Protein AF-A0A925A798-F1 (afdb_monomer_lite)

Sequence (233 aa):
MQTNFKIFLLHKNFLFWSTVYVLMVTRFSYFGFTYSPVLDDNNLFGIFHLRLPHVWQDIILHYKTYMIRPVVQSLIDPMVIAPLWQNPFLVLCLITGLHLLSCIILQNILRQVHVRFEAFAIVIFALAPFSSEGTYWIAASSRIIIGLFVCVLSVYLLMRAIKHQNNKLLCIAMLCNLVAMGFYEQIICFNAFFTFVILFLNIKDIQKKWIVILPFVNLAIILAYYAYFVIHN

Secondary structure (DSSP, 8-state):
-HHHHHHHHHHHHHHHHHHHHHHHHHHHTTTTT-----HHHIIIIIHHHHTTT-HIIIIIIIS-HHHHS-HHHHHHIIIIIHHHTTSHHHHHHHHHHHHHHHHHHHHHHHHHTT---HHHHHIIIIISTHHHHHHH-HHHHHHHHHHHHHHHHHHHHHHHHHHHT-HHHHHHHHHHHHHHHTS-HHHHHHHHHHHHHHHHHTTTT-S-GGGGGHHHHHHHHHHHHHHHHHH--

Radius of gyration: 19.5 Å; chains: 1; bounding box: 42×46×52 Å

Structure (mmCIF, N/CA/C/O backbone):
data_AF-A0A925A798-F1
#
_entry.id   AF-A0A925A798-F1
#
loop_
_atom_site.group_PDB
_atom_site.id
_atom_site.type_symbol
_atom_site.label_atom_id
_atom_site.label_alt_id
_atom_site.label_comp_id
_atom_site.label_asym_id
_atom_site.label_entity_id
_atom_site.label_seq_id
_atom_site.pdbx_PDB_ins_code
_atom_site.Cartn_x
_atom_site.Cartn_y
_atom_site.Cartn_z
_atom_site.occupancy
_atom_site.B_iso_or_equiv
_atom_site.auth_seq_id
_atom_site.auth_comp_id
_atom_site.auth_asym_id
_atom_site.auth_atom_id
_atom_site.pdbx_PDB_model_num
ATOM 1 N N . MET A 1 1 ? -1.694 -22.858 31.070 1.00 47.19 1 MET A N 1
ATOM 2 C CA . MET A 1 1 ? -2.351 -23.508 29.905 1.00 47.19 1 MET A CA 1
ATOM 3 C C . MET A 1 1 ? -2.725 -22.548 28.766 1.00 47.19 1 MET A C 1
ATOM 5 O O . MET A 1 1 ? -2.572 -22.939 27.618 1.00 47.19 1 MET A O 1
ATOM 9 N N . GLN A 1 2 ? -3.147 -21.299 29.018 1.00 45.62 2 GLN A N 1
ATOM 10 C CA . GLN A 1 2 ? -3.519 -20.348 27.946 1.00 45.62 2 GLN A CA 1
ATOM 11 C C . GLN A 1 2 ? -2.352 -19.881 27.044 1.00 45.62 2 GLN A C 1
ATOM 13 O O . GLN A 1 2 ? -2.569 -19.552 25.879 1.00 45.62 2 GLN A O 1
ATOM 18 N N . THR A 1 3 ? -1.114 -19.872 27.546 1.00 46.31 3 THR A N 1
ATOM 19 C CA . THR A 1 3 ? 0.079 -19.414 26.809 1.00 46.31 3 THR A CA 1
ATOM 20 C C . THR A 1 3 ? 0.489 -20.386 25.698 1.00 46.31 3 THR A C 1
ATOM 22 O O . THR A 1 3 ? 0.709 -19.966 24.566 1.00 46.31 3 THR A O 1
ATOM 25 N N . ASN A 1 4 ? 0.477 -21.694 25.978 1.00 42.62 4 ASN A N 1
ATOM 26 C CA . ASN A 1 4 ? 0.848 -22.729 25.003 1.00 42.62 4 ASN A CA 1
ATOM 27 C C . ASN A 1 4 ? -0.180 -22.859 23.869 1.00 42.62 4 ASN A C 1
ATOM 29 O O . ASN A 1 4 ? 0.191 -23.098 22.724 1.00 42.62 4 ASN A O 1
ATOM 33 N N . PHE A 1 5 ? -1.464 -22.621 24.157 1.00 46.12 5 PHE A N 1
ATOM 34 C CA . PHE A 1 5 ? -2.521 -22.651 23.143 1.00 46.12 5 PHE A CA 1
ATOM 35 C C . PHE A 1 5 ? -2.432 -21.467 22.167 1.00 46.12 5 PHE A C 1
ATOM 37 O O . PHE A 1 5 ? -2.585 -21.649 20.960 1.00 46.12 5 PHE A O 1
ATOM 44 N N . LYS A 1 6 ? -2.108 -20.259 22.660 1.00 48.00 6 LYS A N 1
ATOM 45 C CA . LYS A 1 6 ? -1.856 -19.088 21.800 1.00 48.00 6 LYS A CA 1
ATOM 46 C C . LYS A 1 6 ? -0.636 -19.288 20.901 1.00 48.00 6 LYS A C 1
ATOM 48 O O . LYS A 1 6 ? -0.714 -18.957 19.723 1.00 48.00 6 LYS A O 1
ATOM 53 N N . ILE A 1 7 ? 0.451 -19.856 21.431 1.00 47.78 7 ILE A N 1
ATOM 54 C CA . ILE A 1 7 ? 1.670 -20.164 20.662 1.00 47.78 7 ILE A CA 1
ATOM 55 C C . ILE A 1 7 ? 1.374 -21.199 19.569 1.00 47.78 7 ILE A C 1
ATOM 57 O O . ILE A 1 7 ? 1.785 -21.015 18.427 1.00 47.78 7 ILE A O 1
ATOM 61 N N . PHE A 1 8 ? 0.597 -22.237 19.883 1.00 36.47 8 PHE A N 1
ATOM 62 C CA . PHE A 1 8 ? 0.192 -23.265 18.922 1.00 36.47 8 PHE A CA 1
ATOM 63 C C . PHE A 1 8 ? -0.694 -22.716 17.789 1.00 36.47 8 PHE A C 1
ATOM 65 O O . PHE A 1 8 ? -0.480 -23.037 16.620 1.00 36.47 8 PHE A O 1
ATOM 72 N N . LEU A 1 9 ? -1.652 -21.839 18.107 1.00 52.12 9 LEU A N 1
ATOM 73 C CA . LEU A 1 9 ? -2.478 -21.145 17.108 1.00 52.12 9 LEU A CA 1
ATOM 74 C C . LEU A 1 9 ? -1.659 -20.185 16.236 1.00 52.12 9 LEU A C 1
ATOM 76 O O . LEU A 1 9 ? -1.876 -20.118 15.027 1.00 52.12 9 LEU A O 1
ATOM 80 N N . LEU A 1 10 ? -0.691 -19.481 16.828 1.00 56.03 10 LEU A N 1
ATOM 81 C CA . LEU A 1 10 ? 0.280 -18.659 16.100 1.00 56.03 10 LEU A CA 1
ATOM 82 C C . LEU A 1 10 ? 1.120 -19.503 15.135 1.00 56.03 10 LEU A C 1
ATOM 84 O O . LEU A 1 10 ? 1.270 -19.114 13.980 1.00 56.03 10 LEU A O 1
ATOM 88 N N . HIS A 1 11 ? 1.597 -20.671 15.571 1.00 58.38 11 HIS A N 1
ATOM 89 C CA . HIS A 1 11 ? 2.367 -21.598 14.736 1.00 58.38 11 HIS A CA 1
A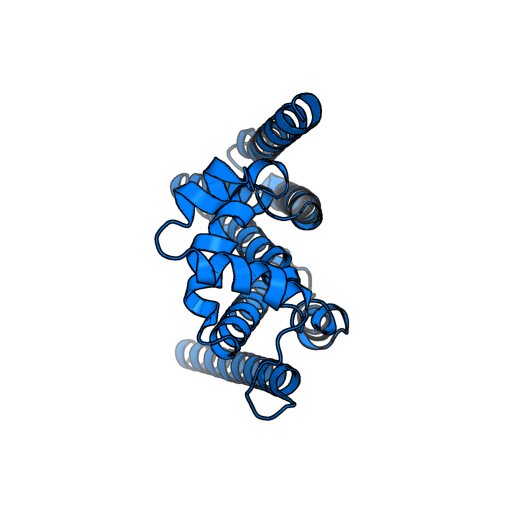TOM 90 C C . HIS A 1 11 ? 1.543 -22.145 13.565 1.00 58.38 11 HIS A C 1
ATOM 92 O O . HIS A 1 11 ? 2.019 -22.141 12.432 1.00 58.38 11 HIS A O 1
ATOM 98 N N . LYS A 1 12 ? 0.287 -22.553 13.802 1.00 61.34 12 LYS A N 1
ATOM 99 C CA . LYS A 1 12 ? -0.623 -23.003 12.733 1.00 61.34 12 LYS A CA 1
ATOM 100 C C . LYS A 1 12 ? -0.907 -21.906 11.712 1.00 61.34 12 LYS A C 1
ATOM 102 O O . LYS A 1 12 ? -0.868 -22.171 10.514 1.00 61.34 12 LYS A O 1
ATOM 107 N N . ASN A 1 13 ? -1.143 -20.679 12.173 1.00 70.88 13 ASN A N 1
ATOM 108 C CA . ASN A 1 13 ? -1.360 -19.544 11.279 1.00 70.88 13 ASN A CA 1
ATOM 109 C C . ASN A 1 13 ? -0.088 -19.210 10.484 1.00 70.88 13 ASN A C 1
ATOM 111 O O . ASN A 1 13 ? -0.174 -18.949 9.290 1.00 70.88 13 ASN A O 1
ATOM 115 N N . PHE A 1 14 ? 1.091 -19.268 11.108 1.00 74.12 14 PHE A N 1
ATOM 116 C CA . PHE A 1 14 ? 2.365 -19.021 10.431 1.00 74.12 14 PHE A CA 1
ATOM 117 C C . PHE A 1 14 ? 2.676 -20.069 9.355 1.00 74.12 14 PHE A C 1
ATOM 119 O O . PHE A 1 1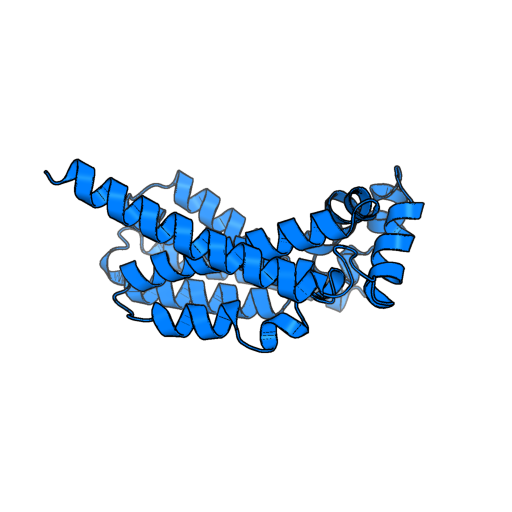4 ? 3.034 -19.705 8.237 1.00 74.12 14 PHE A O 1
ATOM 126 N N . LEU A 1 15 ? 2.488 -21.356 9.665 1.00 78.19 15 LEU A N 1
ATOM 127 C CA . LEU A 1 15 ? 2.644 -22.457 8.708 1.00 78.19 15 LEU A CA 1
ATOM 128 C C . LEU A 1 15 ? 1.665 -22.321 7.540 1.00 78.19 15 LEU A C 1
ATOM 130 O O . LEU A 1 15 ? 2.062 -22.470 6.386 1.00 78.19 15 LEU A O 1
ATOM 134 N N . PHE A 1 16 ? 0.407 -21.981 7.827 1.00 81.19 16 PHE A N 1
ATOM 135 C CA . PHE A 1 16 ? -0.606 -21.748 6.803 1.00 81.19 16 PHE A CA 1
ATOM 136 C C . PHE A 1 16 ? -0.200 -20.613 5.853 1.00 81.19 16 PHE A C 1
ATOM 138 O O . PHE A 1 16 ? -0.105 -20.831 4.647 1.00 81.19 16 PHE A O 1
ATOM 145 N N . TRP A 1 17 ? 0.115 -19.427 6.383 1.00 79.62 17 TRP A N 1
ATOM 146 C CA . TRP A 1 17 ? 0.487 -18.272 5.559 1.00 79.62 17 TRP A CA 1
ATOM 147 C C . TRP A 1 17 ? 1.797 -18.484 4.799 1.00 79.62 17 TRP A C 1
ATOM 149 O O . TRP A 1 17 ? 1.886 -18.104 3.635 1.00 79.62 17 TRP A O 1
ATOM 159 N N . SER A 1 18 ? 2.777 -19.151 5.412 1.00 81.12 18 SER A N 1
ATOM 160 C CA . SER A 1 18 ? 4.024 -19.532 4.737 1.00 81.12 18 SER A CA 1
ATOM 161 C C . SER A 1 18 ? 3.764 -20.498 3.580 1.00 81.12 18 SER A C 1
ATOM 163 O O . SER A 1 18 ? 4.341 -20.344 2.508 1.00 81.12 18 SER A O 1
ATOM 165 N N . THR A 1 19 ? 2.851 -21.457 3.758 1.00 81.69 19 THR A N 1
ATOM 166 C CA . THR A 1 19 ? 2.470 -22.393 2.690 1.00 81.69 19 THR A CA 1
ATOM 167 C C . THR A 1 19 ? 1.782 -21.656 1.544 1.00 81.69 19 THR A C 1
ATOM 169 O O . THR A 1 19 ? 2.150 -21.854 0.390 1.00 81.69 19 THR A O 1
ATOM 172 N N . VAL A 1 20 ? 0.838 -20.755 1.844 1.00 80.38 20 VAL A N 1
ATOM 173 C CA . VAL A 1 20 ? 0.175 -19.929 0.820 1.00 80.38 20 VAL A CA 1
ATOM 174 C C . VAL A 1 20 ? 1.193 -19.073 0.066 1.00 80.38 20 VAL A C 1
ATOM 176 O O . VAL A 1 20 ? 1.156 -19.037 -1.159 1.00 80.38 20 VAL A O 1
ATOM 179 N N . TYR A 1 21 ? 2.139 -18.445 0.768 1.00 81.62 21 TYR A N 1
ATOM 180 C CA . TYR A 1 21 ? 3.208 -17.664 0.144 1.00 81.62 21 TYR A CA 1
ATOM 181 C C . TYR A 1 21 ? 4.034 -18.497 -0.839 1.00 81.62 21 TYR A C 1
ATOM 183 O O . TYR A 1 21 ? 4.209 -18.099 -1.988 1.00 81.62 21 TYR A O 1
ATOM 191 N N . VAL A 1 22 ? 4.503 -19.672 -0.410 1.00 81.75 22 VAL A N 1
ATOM 192 C CA . VAL A 1 22 ? 5.297 -20.567 -1.262 1.00 81.75 22 VAL A CA 1
ATOM 193 C C . VAL A 1 22 ? 4.480 -21.034 -2.466 1.00 81.75 22 VAL A C 1
ATOM 195 O O . VAL A 1 22 ? 4.997 -21.031 -3.580 1.00 81.75 22 VAL A O 1
ATOM 198 N N . LEU A 1 23 ? 3.198 -21.369 -2.289 1.00 80.38 23 LEU A N 1
ATOM 199 C CA . LEU A 1 23 ? 2.307 -21.739 -3.396 1.00 80.38 23 LEU A CA 1
ATOM 200 C C . LEU A 1 23 ? 2.105 -20.588 -4.393 1.00 80.38 23 LEU A C 1
ATOM 202 O O . LEU A 1 23 ? 2.107 -20.813 -5.601 1.00 80.38 23 LEU A O 1
ATOM 206 N N . MET A 1 24 ? 1.978 -19.350 -3.911 1.00 77.50 24 MET A N 1
ATOM 207 C CA . MET A 1 24 ? 1.884 -18.174 -4.778 1.00 77.50 24 MET A CA 1
ATOM 208 C C . MET A 1 24 ? 3.193 -17.946 -5.543 1.00 77.50 24 MET A C 1
ATOM 210 O O . MET A 1 24 ? 3.170 -17.855 -6.767 1.00 77.50 24 MET A O 1
ATOM 214 N N . VAL A 1 25 ? 4.342 -17.933 -4.860 1.00 77.75 25 VAL A N 1
ATOM 215 C CA . VAL A 1 25 ? 5.651 -17.736 -5.507 1.00 77.75 25 VAL A CA 1
ATOM 216 C C . VAL A 1 25 ? 5.935 -18.837 -6.529 1.00 77.75 25 VAL A C 1
ATOM 218 O O . VAL A 1 25 ? 6.349 -18.532 -7.645 1.00 77.75 25 VAL A O 1
ATOM 221 N N . THR A 1 26 ? 5.685 -20.105 -6.192 1.00 75.88 26 THR A N 1
ATOM 222 C CA . THR A 1 26 ? 5.890 -21.246 -7.109 1.00 75.88 26 THR A CA 1
ATOM 223 C C . THR A 1 26 ? 4.982 -21.175 -8.335 1.00 75.88 26 THR A C 1
ATOM 225 O O . THR A 1 26 ? 5.453 -21.400 -9.447 1.00 75.88 26 THR A O 1
ATOM 228 N N . ARG A 1 27 ? 3.717 -20.766 -8.172 1.00 74.38 27 ARG A N 1
ATOM 229 C CA . ARG A 1 27 ? 2.806 -20.506 -9.298 1.00 74.38 27 ARG A CA 1
ATOM 230 C C . ARG A 1 27 ? 3.364 -19.448 -10.254 1.00 74.38 27 ARG A C 1
ATOM 232 O O . ARG A 1 27 ? 3.329 -19.647 -11.465 1.00 74.38 27 ARG A O 1
ATOM 239 N N . PHE A 1 28 ? 3.891 -18.343 -9.728 1.00 69.44 28 PHE A N 1
ATOM 240 C CA . PHE A 1 28 ? 4.433 -17.255 -10.554 1.00 69.44 28 PHE A CA 1
ATOM 241 C C . PHE A 1 28 ? 5.833 -17.542 -11.115 1.00 69.44 28 PHE A C 1
ATOM 243 O O . PHE A 1 28 ? 6.251 -16.902 -12.074 1.00 69.44 28 PHE A O 1
ATOM 250 N N . SER A 1 29 ? 6.540 -18.531 -10.567 1.00 68.44 29 SER A N 1
ATOM 251 C CA . SER A 1 29 ? 7.878 -18.952 -11.000 1.00 68.44 29 SER A CA 1
ATOM 252 C C . SER A 1 29 ? 7.891 -20.249 -11.817 1.00 68.44 29 SER A C 1
ATOM 254 O O . SER A 1 29 ? 8.933 -20.895 -11.933 1.00 68.44 29 SER A O 1
ATOM 256 N N . TYR A 1 30 ? 6.752 -20.602 -12.426 1.00 61.28 30 TYR A N 1
ATOM 257 C CA . TYR A 1 30 ? 6.552 -21.834 -13.201 1.00 61.28 30 TYR A CA 1
ATOM 258 C C . TYR A 1 30 ? 7.616 -22.065 -14.298 1.00 61.28 30 TYR A C 1
ATOM 260 O O . TYR A 1 30 ? 7.933 -23.208 -14.613 1.00 61.28 30 TYR A O 1
ATOM 268 N N . PHE A 1 31 ? 8.256 -21.005 -14.808 1.00 59.16 31 PHE A N 1
ATOM 269 C CA . PHE A 1 31 ? 9.417 -21.073 -15.709 1.00 59.16 31 PHE A CA 1
ATOM 270 C C . PHE A 1 31 ? 10.767 -21.104 -14.955 1.00 59.16 31 PHE A C 1
ATOM 272 O O . PHE A 1 31 ? 11.681 -20.327 -15.228 1.00 59.16 31 PHE A O 1
ATOM 279 N N . GLY A 1 32 ? 10.906 -22.001 -13.974 1.00 58.47 32 GLY A N 1
ATOM 280 C CA . GLY A 1 32 ? 12.199 -22.333 -13.361 1.00 58.47 32 GLY A CA 1
ATOM 281 C C . GLY A 1 32 ? 12.814 -21.263 -12.451 1.00 58.47 32 GLY A C 1
ATOM 282 O O . GLY A 1 32 ? 14.013 -21.021 -12.545 1.00 58.47 32 GLY A O 1
ATOM 283 N N . PHE A 1 33 ? 12.030 -20.619 -11.575 1.00 63.12 33 PHE A N 1
ATOM 284 C CA . PHE A 1 33 ? 12.521 -19.567 -10.651 1.00 63.12 33 PHE A CA 1
ATOM 285 C C . PHE A 1 33 ? 13.092 -18.319 -11.334 1.00 63.12 33 PHE A C 1
ATOM 287 O O . PHE A 1 33 ? 13.668 -17.451 -10.679 1.00 63.12 33 PHE A O 1
ATOM 294 N N . THR A 1 34 ? 12.863 -18.180 -12.638 1.00 62.50 34 THR A N 1
ATOM 295 C CA . THR A 1 34 ? 13.177 -16.968 -13.388 1.00 62.50 34 THR A CA 1
ATOM 296 C C . THR A 1 34 ? 11.883 -16.233 -13.717 1.00 62.50 34 THR A C 1
ATOM 298 O O . THR A 1 34 ? 10.913 -16.823 -14.193 1.00 62.50 34 THR A O 1
ATOM 301 N N . TYR A 1 35 ? 11.838 -14.936 -13.406 1.00 70.06 35 TYR A N 1
ATOM 302 C CA . TYR A 1 35 ? 10.755 -14.072 -13.864 1.00 70.06 35 TYR A CA 1
ATOM 303 C C . TYR A 1 35 ? 11.063 -13.666 -15.302 1.00 70.06 35 TYR A C 1
ATOM 305 O O . TYR A 1 35 ? 12.098 -13.050 -15.551 1.00 70.06 35 TYR A O 1
ATOM 313 N N . SER A 1 36 ? 10.185 -14.025 -16.237 1.00 67.75 36 SER A N 1
ATOM 314 C CA . SER A 1 36 ? 10.286 -13.574 -17.626 1.00 67.75 36 SER A CA 1
ATOM 315 C C . SER A 1 36 ? 9.620 -12.201 -17.743 1.00 67.75 36 SER A C 1
ATOM 317 O O . SER A 1 36 ? 8.395 -12.130 -17.629 1.00 67.75 36 SER A O 1
ATOM 319 N N . PRO A 1 37 ? 10.388 -11.113 -17.925 1.00 67.75 37 PRO A N 1
ATOM 320 C CA . PRO A 1 37 ? 9.828 -9.773 -17.929 1.00 67.75 37 PRO A CA 1
ATOM 321 C C . PRO A 1 37 ? 8.946 -9.535 -19.149 1.00 67.75 37 PRO A C 1
ATOM 323 O O . PRO A 1 37 ? 9.325 -9.843 -20.281 1.00 67.75 37 PRO A O 1
ATOM 326 N N . VAL A 1 38 ? 7.769 -8.958 -18.913 1.00 74.25 38 VAL A N 1
ATOM 327 C CA . VAL A 1 38 ? 6.847 -8.573 -19.983 1.00 74.25 38 VAL A CA 1
ATOM 328 C C . VAL A 1 38 ? 7.317 -7.254 -20.606 1.00 74.25 38 VAL A C 1
ATOM 330 O O . VAL A 1 38 ? 8.060 -6.491 -19.989 1.00 74.25 38 VAL A O 1
ATOM 333 N N . LEU A 1 39 ? 6.913 -6.982 -21.851 1.00 72.12 39 LEU A N 1
ATOM 334 C CA . LEU A 1 39 ? 7.329 -5.798 -22.614 1.00 72.12 39 LEU A CA 1
ATOM 335 C C . LEU A 1 39 ? 7.179 -4.485 -21.823 1.00 72.12 39 LEU A C 1
ATOM 337 O O . LEU A 1 39 ? 8.068 -3.641 -21.874 1.00 72.12 39 LEU A O 1
ATOM 341 N N . ASP A 1 40 ? 6.090 -4.331 -21.066 1.00 72.00 40 ASP A N 1
ATOM 342 C CA . ASP A 1 40 ? 5.832 -3.128 -20.263 1.00 72.00 40 ASP A CA 1
ATOM 343 C C . ASP A 1 40 ? 6.806 -2.998 -19.074 1.00 72.00 40 ASP A C 1
ATOM 345 O O . ASP A 1 40 ? 7.294 -1.906 -18.787 1.00 72.00 40 ASP A O 1
ATOM 349 N N . ASP A 1 41 ? 7.182 -4.118 -18.440 1.00 73.12 41 ASP A N 1
ATOM 350 C CA . ASP A 1 41 ? 8.182 -4.129 -17.365 1.00 73.12 41 ASP A CA 1
ATOM 351 C C . ASP A 1 41 ? 9.570 -3.754 -17.898 1.00 73.12 41 ASP A C 1
ATOM 353 O O . ASP A 1 41 ? 10.282 -2.953 -17.291 1.00 73.12 41 ASP A O 1
ATOM 357 N N . ASN A 1 42 ? 9.941 -4.300 -19.061 1.00 73.62 42 ASN A N 1
ATOM 358 C CA . ASN A 1 42 ? 11.212 -3.993 -19.716 1.00 73.62 42 ASN A CA 1
ATOM 359 C C . ASN A 1 42 ? 11.280 -2.536 -20.178 1.00 73.62 42 ASN A C 1
ATOM 361 O O . ASN A 1 42 ? 12.311 -1.890 -19.997 1.00 73.62 42 ASN A O 1
ATOM 365 N N . ASN A 1 43 ? 10.196 -1.999 -20.740 1.00 73.19 43 ASN A N 1
ATOM 366 C CA . ASN A 1 43 ? 10.155 -0.602 -21.161 1.00 73.19 43 ASN A CA 1
ATOM 367 C C . ASN A 1 43 ? 10.260 0.340 -19.961 1.00 73.19 43 ASN A C 1
ATOM 369 O O . ASN A 1 43 ? 11.010 1.312 -20.006 1.00 73.19 43 ASN A O 1
ATOM 373 N N . LEU A 1 44 ? 9.541 0.055 -18.875 1.00 74.56 44 LEU A N 1
ATOM 374 C CA . LEU A 1 44 ? 9.531 0.931 -17.710 1.00 74.56 44 LEU A CA 1
ATOM 375 C C . LEU A 1 44 ? 10.834 0.822 -16.907 1.00 74.56 44 LEU A C 1
ATOM 377 O O . LEU A 1 44 ? 11.554 1.807 -16.736 1.00 74.56 44 LEU A O 1
ATOM 381 N N . PHE A 1 45 ? 11.166 -0.378 -16.432 1.00 76.62 45 PHE A N 1
ATOM 382 C CA . PHE A 1 45 ? 12.299 -0.574 -15.531 1.00 76.62 45 PHE A CA 1
ATOM 383 C C . PHE A 1 45 ? 13.630 -0.665 -16.267 1.00 76.62 45 PHE A C 1
ATOM 385 O O . PHE A 1 45 ? 14.636 -0.238 -15.711 1.00 76.62 45 PHE A O 1
ATOM 392 N N . GLY A 1 46 ? 13.654 -1.120 -17.523 1.00 69.75 46 GLY A N 1
ATOM 393 C CA . GLY A 1 46 ? 14.865 -1.093 -18.344 1.00 69.75 46 GLY A CA 1
ATOM 394 C C . GLY A 1 46 ? 15.344 0.335 -18.611 1.00 69.75 46 GLY A C 1
ATOM 395 O O . GLY A 1 46 ? 16.515 0.636 -18.388 1.00 69.75 46 GLY A O 1
ATOM 396 N N . ILE A 1 47 ? 14.442 1.251 -18.988 1.00 73.38 47 ILE A N 1
ATOM 397 C CA . ILE A 1 47 ? 14.794 2.668 -19.192 1.00 73.38 47 ILE A CA 1
ATOM 398 C C . ILE A 1 47 ? 15.230 3.314 -17.874 1.00 73.38 47 ILE A C 1
ATOM 400 O O . ILE A 1 47 ? 16.216 4.051 -17.851 1.00 73.38 47 ILE A O 1
ATOM 404 N N . PHE A 1 48 ? 14.536 3.029 -16.768 1.00 77.38 48 PHE A N 1
ATOM 405 C CA . PHE A 1 48 ? 14.902 3.587 -15.464 1.00 77.38 48 PHE A CA 1
ATOM 406 C C . PHE A 1 48 ? 16.247 3.071 -14.960 1.00 77.38 48 PHE A C 1
ATOM 408 O O . PHE A 1 48 ? 17.044 3.849 -14.434 1.00 77.38 48 PHE A O 1
ATOM 415 N N . HIS A 1 49 ? 16.529 1.788 -15.179 1.00 73.38 49 HIS A N 1
ATOM 416 C CA . HIS A 1 49 ? 17.793 1.170 -14.810 1.00 73.38 49 HIS A CA 1
ATOM 417 C C . HIS A 1 49 ? 18.975 1.780 -15.574 1.00 73.38 49 HIS A C 1
ATOM 419 O O . HIS A 1 49 ? 20.003 2.083 -14.973 1.00 73.38 49 HIS A O 1
ATOM 425 N N . LEU A 1 50 ? 18.813 2.038 -16.876 1.00 75.25 50 LEU A N 1
ATOM 426 C CA . LEU A 1 50 ? 19.853 2.642 -17.720 1.00 75.25 50 LEU A CA 1
ATOM 427 C C . LEU A 1 50 ? 20.210 4.086 -17.332 1.00 75.25 50 LEU A C 1
ATOM 429 O O . LEU A 1 50 ? 21.248 4.585 -17.757 1.00 75.25 50 LEU A O 1
ATOM 433 N N . ARG A 1 51 ? 19.368 4.763 -16.539 1.00 73.12 51 ARG A N 1
ATOM 434 C CA . ARG A 1 51 ? 19.603 6.138 -16.066 1.00 73.12 51 ARG A CA 1
ATOM 435 C C . ARG A 1 51 ? 20.082 6.223 -14.622 1.00 73.12 51 ARG A C 1
ATOM 437 O O . ARG A 1 51 ? 20.183 7.318 -14.071 1.00 73.12 51 ARG A O 1
ATOM 444 N N . LEU A 1 52 ? 20.391 5.092 -13.989 1.00 71.56 52 LEU A N 1
ATOM 445 C CA . LEU A 1 52 ? 21.081 5.092 -12.702 1.00 71.56 52 LEU A CA 1
ATOM 446 C C . LEU A 1 52 ? 22.521 5.606 -12.891 1.00 71.56 52 LEU A C 1
ATOM 448 O O . LEU A 1 52 ? 23.201 5.147 -13.807 1.00 71.56 52 LEU A O 1
ATOM 452 N N . PRO A 1 53 ? 23.012 6.542 -12.050 1.00 71.31 53 PRO A N 1
ATOM 453 C CA . PRO A 1 53 ? 22.412 7.049 -10.806 1.00 71.31 53 PRO A CA 1
ATOM 454 C C . PRO A 1 53 ? 21.575 8.345 -10.936 1.00 71.31 53 PRO A C 1
ATOM 456 O O . PRO A 1 53 ? 20.977 8.776 -9.952 1.00 71.31 53 PRO A O 1
ATOM 459 N N . HIS A 1 54 ? 21.487 8.974 -12.112 1.00 78.69 54 HIS A N 1
ATOM 460 C CA . HIS A 1 54 ? 20.872 10.302 -12.328 1.00 78.69 54 HIS A CA 1
ATOM 461 C C . HIS A 1 54 ? 19.340 10.305 -12.479 1.00 78.69 54 HIS A C 1
ATOM 463 O O . HIS A 1 54 ? 18.741 11.258 -12.977 1.00 78.69 54 HIS A O 1
ATOM 469 N N . VAL A 1 55 ? 18.677 9.272 -11.964 1.00 76.06 55 VAL A N 1
ATOM 470 C CA . VAL A 1 55 ? 17.231 9.036 -12.070 1.00 76.06 55 VAL A CA 1
ATOM 471 C C . VAL A 1 55 ? 16.381 10.237 -11.632 1.00 76.06 55 VAL A C 1
ATOM 473 O O . VAL A 1 55 ? 15.367 10.549 -12.255 1.00 76.06 55 VAL A O 1
ATOM 476 N N . TRP A 1 56 ? 16.801 10.962 -10.594 1.00 74.44 56 TRP A N 1
ATOM 477 C CA . TRP A 1 56 ? 16.082 12.152 -10.129 1.00 74.44 56 TRP A CA 1
ATOM 478 C C . TRP A 1 56 ? 16.035 13.269 -11.181 1.00 74.44 56 TRP A C 1
ATOM 480 O O . TRP A 1 56 ? 14.981 13.847 -11.445 1.00 74.44 56 TRP A O 1
ATOM 490 N N . GLN A 1 57 ? 17.175 13.563 -11.803 1.00 77.94 57 GLN A N 1
ATOM 491 C CA . GLN A 1 57 ? 17.294 14.639 -12.786 1.00 77.94 57 GLN A CA 1
ATOM 492 C C . GLN A 1 57 ? 16.671 14.220 -14.118 1.00 77.94 57 GLN A C 1
ATOM 494 O O . GLN A 1 57 ? 15.878 14.963 -14.695 1.00 77.94 57 GLN A O 1
ATOM 499 N N . ASP A 1 58 ? 16.955 12.997 -14.550 1.00 78.38 58 ASP A N 1
ATOM 500 C CA . ASP A 1 58 ? 16.642 12.548 -15.900 1.00 78.38 58 ASP A CA 1
ATOM 501 C C . ASP A 1 58 ? 15.219 12.015 -16.060 1.00 78.38 58 ASP A C 1
ATOM 503 O O . ASP A 1 58 ? 14.655 12.099 -17.148 1.00 78.38 58 ASP A O 1
ATOM 507 N N . ILE A 1 59 ? 14.632 11.441 -15.008 1.00 75.69 59 ILE A N 1
ATOM 508 C CA . ILE A 1 59 ? 13.318 10.787 -15.087 1.00 75.69 59 ILE A CA 1
ATOM 509 C C . ILE A 1 59 ? 12.265 11.632 -14.387 1.00 75.69 59 ILE A C 1
ATOM 511 O O . ILE A 1 59 ? 11.240 11.957 -14.983 1.00 75.69 59 ILE A O 1
ATOM 515 N N . ILE A 1 60 ? 12.527 12.041 -13.148 1.00 76.94 60 ILE A N 1
ATOM 516 C CA . ILE A 1 60 ? 11.533 12.779 -12.363 1.00 76.94 60 ILE A CA 1
ATOM 517 C C . ILE A 1 60 ? 11.441 14.229 -12.840 1.00 76.94 60 ILE A C 1
ATOM 519 O O . ILE A 1 60 ? 10.339 14.706 -13.094 1.00 76.94 60 ILE A O 1
ATOM 523 N N . LEU A 1 61 ? 12.567 14.929 -13.011 1.00 79.88 61 LEU A N 1
ATOM 524 C CA . LEU A 1 61 ? 12.555 16.347 -13.390 1.00 79.88 61 LEU A CA 1
ATOM 525 C C . LEU A 1 61 ? 12.478 16.576 -14.905 1.00 79.88 61 LEU A C 1
ATOM 527 O O . LEU A 1 61 ? 11.669 17.391 -15.345 1.00 79.88 61 LEU A O 1
ATOM 531 N N . HIS A 1 62 ? 13.287 15.870 -15.698 1.00 78.94 62 HIS A N 1
ATOM 532 C CA . HIS A 1 62 ? 13.361 16.090 -17.144 1.00 78.94 62 HIS A CA 1
ATOM 533 C C . HIS A 1 62 ? 12.141 15.529 -17.890 1.00 78.94 62 HIS A C 1
ATOM 535 O O . HIS A 1 62 ? 11.497 16.265 -18.634 1.00 78.94 62 HIS A O 1
ATOM 541 N N . TYR A 1 63 ? 11.765 14.268 -17.643 1.00 74.81 63 TYR A N 1
ATOM 542 C CA . TYR A 1 63 ? 10.549 13.679 -18.231 1.00 74.81 63 TYR A CA 1
ATOM 543 C C . TYR A 1 63 ? 9.265 13.995 -17.470 1.00 74.81 63 TYR A C 1
ATOM 545 O O . TYR A 1 63 ? 8.189 13.609 -17.926 1.00 74.81 63 TYR A O 1
ATOM 553 N N . LYS A 1 64 ? 9.362 14.688 -16.328 1.00 79.12 64 LYS A N 1
ATOM 554 C CA . LYS A 1 64 ? 8.215 15.103 -15.512 1.00 79.12 64 LYS A CA 1
ATOM 555 C C . LYS A 1 64 ? 7.242 13.948 -15.264 1.00 79.12 64 LYS A C 1
ATOM 557 O O . LYS A 1 64 ? 6.031 14.105 -15.394 1.00 79.12 64 LYS A O 1
ATOM 562 N N . THR A 1 65 ? 7.758 12.770 -14.908 1.00 73.38 65 THR A N 1
ATOM 563 C CA . THR A 1 65 ? 6.938 11.556 -14.733 1.00 73.38 65 THR A CA 1
ATOM 564 C C . THR A 1 65 ? 5.827 11.720 -13.697 1.00 73.38 65 THR A C 1
ATOM 566 O O . THR A 1 65 ? 4.794 11.065 -13.817 1.00 73.38 65 THR A O 1
ATOM 569 N N . TYR A 1 66 ? 5.994 12.636 -12.740 1.00 73.19 66 TYR A N 1
ATOM 570 C CA . TYR A 1 66 ? 4.966 13.037 -11.778 1.00 73.19 66 TYR A CA 1
ATOM 571 C C . TYR A 1 66 ? 3.739 13.711 -12.415 1.00 73.19 66 TYR A C 1
ATOM 573 O O . TYR A 1 66 ? 2.714 13.805 -11.762 1.00 73.19 66 TYR A O 1
ATOM 581 N N . MET A 1 67 ? 3.814 14.205 -13.655 1.00 70.31 67 MET A N 1
ATOM 582 C CA . MET A 1 67 ? 2.662 14.785 -14.364 1.00 70.31 67 MET A CA 1
ATOM 583 C C . MET A 1 67 ? 1.820 13.728 -15.084 1.00 70.31 67 MET A C 1
ATOM 585 O O . MET A 1 67 ? 0.653 13.967 -15.374 1.00 70.31 67 MET A O 1
ATOM 589 N N . ILE A 1 68 ? 2.419 12.577 -15.402 1.00 69.31 68 ILE A N 1
ATOM 590 C CA . ILE A 1 68 ? 1.804 11.511 -16.209 1.00 69.31 68 ILE A CA 1
ATOM 591 C C . ILE A 1 68 ? 1.355 10.348 -15.314 1.00 69.31 68 ILE A C 1
ATOM 593 O O . ILE A 1 68 ? 0.462 9.582 -15.671 1.00 69.31 68 ILE A O 1
ATOM 597 N N . ARG A 1 69 ? 1.994 10.185 -14.151 1.00 71.56 69 ARG A N 1
ATOM 598 C CA . ARG A 1 69 ? 1.733 9.109 -13.192 1.00 71.56 69 ARG A CA 1
ATOM 599 C C . ARG A 1 69 ? 1.525 9.685 -11.793 1.00 71.56 69 ARG A C 1
ATOM 601 O O . ARG A 1 69 ? 2.112 10.720 -11.481 1.00 71.56 69 ARG A O 1
ATOM 608 N N . PRO A 1 70 ? 0.774 8.988 -10.922 1.00 76.31 70 PRO A N 1
ATOM 609 C CA . PRO A 1 70 ? 0.598 9.413 -9.539 1.00 76.31 70 PRO A CA 1
ATOM 610 C C . PRO A 1 70 ? 1.938 9.665 -8.829 1.00 76.31 70 PRO A C 1
ATOM 612 O O . PRO A 1 70 ? 2.876 8.876 -8.979 1.00 76.31 70 PRO A O 1
ATOM 615 N N . VAL A 1 71 ? 2.035 10.751 -8.049 1.00 74.38 71 VAL A N 1
ATOM 616 C CA . VAL A 1 71 ? 3.306 11.252 -7.475 1.00 74.38 71 VAL A CA 1
ATOM 617 C C . VAL A 1 71 ? 4.080 10.167 -6.751 1.00 74.38 71 VAL A C 1
ATOM 619 O O . VAL A 1 71 ? 5.265 9.972 -7.007 1.00 74.38 71 VAL A O 1
ATOM 622 N N . VAL A 1 72 ? 3.419 9.449 -5.845 1.00 77.12 72 VAL A N 1
ATOM 623 C CA . VAL A 1 72 ? 4.090 8.469 -4.987 1.00 77.12 72 VAL A CA 1
ATOM 624 C C . VAL A 1 72 ? 4.649 7.334 -5.842 1.00 77.12 72 VAL A C 1
ATOM 626 O O . VAL A 1 72 ? 5.786 6.909 -5.641 1.00 77.12 72 VAL A O 1
ATOM 629 N N . GLN A 1 73 ? 3.907 6.919 -6.870 1.00 76.00 73 GLN A N 1
ATOM 630 C CA . GLN A 1 73 ? 4.368 5.910 -7.815 1.00 76.00 73 GLN A CA 1
ATOM 631 C C . GLN A 1 73 ? 5.546 6.400 -8.667 1.00 76.00 73 GLN A C 1
ATOM 633 O O . GLN A 1 73 ? 6.511 5.661 -8.861 1.00 76.00 73 GLN A O 1
ATOM 638 N N . SER A 1 74 ? 5.498 7.654 -9.128 1.00 76.31 74 SER A N 1
ATOM 639 C CA . SER A 1 74 ? 6.564 8.268 -9.931 1.00 76.31 74 SER A CA 1
ATOM 640 C C . SER A 1 74 ? 7.913 8.345 -9.206 1.00 76.31 74 SER A C 1
ATOM 642 O O . SER A 1 74 ? 8.941 8.501 -9.855 1.00 76.31 74 SER A O 1
ATOM 644 N N . LEU A 1 75 ? 7.910 8.199 -7.876 1.00 81.81 75 LEU A N 1
ATOM 645 C CA . LEU A 1 75 ? 9.102 8.101 -7.038 1.00 81.81 75 LEU A CA 1
ATOM 646 C C . LEU A 1 75 ? 9.494 6.640 -6.773 1.00 81.81 75 LEU A C 1
ATOM 648 O O . LEU A 1 75 ? 10.661 6.281 -6.910 1.00 81.81 75 LEU A O 1
ATOM 652 N N . ILE A 1 76 ? 8.530 5.786 -6.411 1.00 83.00 76 ILE A N 1
ATOM 653 C CA . ILE A 1 76 ? 8.790 4.392 -6.010 1.00 83.00 76 ILE A CA 1
ATOM 654 C C . ILE A 1 76 ? 9.342 3.553 -7.166 1.00 83.00 76 ILE A C 1
ATOM 656 O O . ILE A 1 76 ? 10.317 2.826 -6.967 1.00 83.00 76 ILE A O 1
ATOM 660 N N . ASP A 1 77 ? 8.762 3.655 -8.363 1.00 79.69 77 ASP A N 1
ATOM 661 C CA . ASP A 1 77 ? 9.220 2.874 -9.520 1.00 79.69 77 ASP A CA 1
ATOM 662 C C . ASP A 1 77 ? 10.706 3.135 -9.843 1.00 79.69 77 ASP A C 1
ATOM 664 O O . ASP A 1 77 ? 11.491 2.183 -9.842 1.00 79.69 77 ASP A O 1
ATOM 668 N N . PRO A 1 78 ? 11.142 4.391 -10.059 1.00 78.75 78 PRO A N 1
ATOM 669 C CA . PRO A 1 78 ? 12.540 4.688 -10.355 1.00 78.75 78 PRO A CA 1
ATOM 670 C C . PRO A 1 78 ? 13.504 4.507 -9.173 1.00 78.75 78 PRO A C 1
ATOM 672 O O . PRO A 1 78 ? 14.648 4.113 -9.385 1.00 78.75 78 PRO A O 1
ATOM 675 N N . MET A 1 79 ? 13.093 4.828 -7.940 1.00 81.25 79 MET A N 1
ATOM 676 C CA . MET A 1 79 ? 14.018 4.849 -6.795 1.00 81.25 79 MET A CA 1
ATOM 677 C C . MET A 1 79 ? 14.127 3.508 -6.067 1.00 81.25 79 MET A C 1
ATOM 679 O O . MET A 1 79 ? 15.161 3.236 -5.461 1.00 81.25 79 MET A O 1
ATOM 683 N N . VAL A 1 80 ? 13.072 2.688 -6.084 1.00 82.69 80 VAL A N 1
ATOM 684 C CA . VAL A 1 80 ? 13.006 1.437 -5.310 1.00 82.69 80 VAL A CA 1
ATOM 685 C C . VAL A 1 80 ? 12.975 0.225 -6.230 1.00 82.69 80 VAL A C 1
ATOM 687 O O . VAL A 1 80 ? 13.757 -0.701 -6.033 1.00 82.69 80 VAL A O 1
ATOM 690 N N . ILE A 1 81 ? 12.111 0.220 -7.248 1.00 81.56 81 ILE A N 1
ATOM 691 C CA . ILE A 1 81 ? 11.911 -0.967 -8.093 1.00 81.56 81 ILE A CA 1
ATOM 692 C C . ILE A 1 81 ? 12.994 -1.086 -9.177 1.00 81.56 81 ILE A C 1
ATOM 694 O O . ILE A 1 81 ? 13.533 -2.172 -9.378 1.00 81.56 81 ILE A O 1
ATOM 698 N N . ALA A 1 82 ? 13.381 0.015 -9.828 1.00 81.56 82 ALA A N 1
ATOM 699 C CA . ALA A 1 82 ? 14.379 -0.004 -10.904 1.00 81.56 82 ALA A CA 1
ATOM 700 C C . ALA A 1 82 ? 15.795 -0.457 -10.472 1.00 81.56 82 ALA A C 1
ATOM 702 O O . ALA A 1 82 ? 16.437 -1.185 -11.234 1.00 81.56 82 ALA A O 1
ATOM 703 N N . PRO A 1 83 ? 16.308 -0.125 -9.267 1.00 82.56 83 PRO A N 1
ATOM 704 C CA . PRO A 1 83 ? 17.559 -0.709 -8.775 1.00 82.56 83 PRO A CA 1
ATOM 705 C C . PRO A 1 83 ? 17.451 -2.218 -8.525 1.00 82.56 83 PRO A C 1
ATOM 707 O O . PRO A 1 83 ? 18.401 -2.960 -8.766 1.00 82.56 83 PRO A O 1
ATOM 710 N N . LEU A 1 84 ? 16.279 -2.687 -8.085 1.00 82.62 84 LEU A N 1
ATOM 711 C CA . LEU A 1 84 ? 16.007 -4.105 -7.830 1.00 82.62 84 LEU A CA 1
ATOM 712 C C . LEU A 1 84 ? 15.766 -4.909 -9.119 1.00 82.62 84 LEU A C 1
ATOM 714 O O . LEU A 1 84 ? 15.715 -6.138 -9.066 1.00 82.62 84 LEU A O 1
ATOM 718 N N . TRP A 1 85 ? 15.680 -4.244 -10.276 1.00 77.44 85 TRP A N 1
ATOM 719 C CA . TRP A 1 85 ? 15.462 -4.877 -11.579 1.00 77.44 85 TRP A CA 1
ATOM 720 C C . TRP A 1 85 ? 16.576 -5.845 -11.997 1.00 77.44 85 TRP A C 1
ATOM 722 O O . TRP A 1 85 ? 16.332 -6.750 -12.787 1.00 77.44 85 TRP A O 1
ATOM 732 N N . GLN A 1 86 ? 17.778 -5.728 -11.418 1.00 78.88 86 GLN A N 1
ATOM 733 C CA . GLN A 1 86 ? 18.853 -6.711 -11.618 1.00 78.88 86 GLN A CA 1
ATOM 734 C C . GLN A 1 86 ? 18.455 -8.119 -11.147 1.00 78.88 86 GLN A C 1
ATOM 736 O O . GLN A 1 86 ? 18.979 -9.106 -11.652 1.00 78.88 86 GLN A O 1
ATOM 741 N N . ASN A 1 87 ? 17.514 -8.213 -10.199 1.00 82.88 87 ASN A N 1
ATOM 742 C CA . ASN A 1 87 ? 16.986 -9.462 -9.660 1.00 82.88 87 ASN A CA 1
ATOM 743 C C . ASN A 1 87 ? 15.445 -9.433 -9.679 1.00 82.88 87 ASN A C 1
ATOM 745 O O . ASN A 1 87 ? 14.815 -9.277 -8.628 1.00 82.88 87 ASN A O 1
ATOM 749 N N . PRO A 1 88 ? 14.795 -9.621 -10.841 1.00 76.31 88 PRO A N 1
ATOM 750 C CA . PRO A 1 88 ? 13.341 -9.484 -10.961 1.00 76.31 88 PRO A CA 1
ATOM 751 C C . PRO A 1 88 ? 12.575 -10.529 -10.130 1.00 76.31 88 PRO A C 1
ATOM 753 O O . PRO A 1 88 ? 11.477 -10.264 -9.643 1.00 76.31 88 PRO A O 1
ATOM 756 N N . PHE A 1 89 ? 13.186 -11.689 -9.868 1.00 80.81 89 PHE A N 1
ATOM 757 C CA . PHE A 1 89 ? 12.642 -12.690 -8.948 1.00 80.81 89 PHE A CA 1
ATOM 758 C C . PHE A 1 89 ? 12.519 -12.171 -7.502 1.00 80.81 89 PHE A C 1
ATOM 760 O O . PHE A 1 89 ? 11.557 -12.493 -6.803 1.00 80.81 89 PHE A O 1
ATOM 767 N N . LEU A 1 90 ? 13.455 -11.329 -7.049 1.00 83.00 90 LEU A N 1
ATOM 768 C CA . LEU A 1 90 ? 13.385 -10.713 -5.723 1.00 83.00 90 LEU A CA 1
ATOM 769 C C . LEU A 1 90 ? 12.208 -9.737 -5.642 1.00 83.00 90 LEU A C 1
ATOM 771 O O . LEU A 1 90 ? 11.472 -9.741 -4.657 1.00 83.00 90 LEU A O 1
ATOM 775 N N . VAL A 1 91 ? 11.998 -8.941 -6.693 1.00 82.50 91 VAL A N 1
ATOM 776 C CA . VAL A 1 91 ? 10.861 -8.015 -6.787 1.00 82.50 91 VAL A CA 1
ATOM 777 C C . VAL A 1 91 ? 9.537 -8.779 -6.751 1.00 82.50 91 VAL A C 1
ATOM 779 O O . VAL A 1 91 ? 8.642 -8.413 -5.990 1.00 82.50 91 VAL A O 1
ATOM 782 N N . LEU A 1 92 ? 9.442 -9.892 -7.484 1.00 81.69 92 LEU A N 1
ATOM 783 C CA . LEU A 1 92 ? 8.286 -10.789 -7.448 1.00 81.69 92 LEU A CA 1
ATOM 784 C C . LEU A 1 92 ? 8.004 -11.307 -6.026 1.00 81.69 92 LEU A C 1
ATOM 786 O O . LEU A 1 92 ? 6.862 -11.252 -5.560 1.00 81.69 92 LEU A O 1
ATOM 790 N N . CYS A 1 93 ? 9.037 -11.773 -5.319 1.00 83.00 93 CYS A N 1
ATOM 791 C CA . CYS A 1 93 ? 8.922 -12.233 -3.932 1.00 83.00 93 CYS A CA 1
ATOM 792 C C . CYS A 1 93 ? 8.426 -11.117 -3.001 1.00 83.00 93 CYS A C 1
ATOM 794 O O . CYS A 1 93 ? 7.508 -11.331 -2.208 1.00 83.00 93 CYS A O 1
ATOM 796 N N . LEU A 1 94 ? 8.986 -9.910 -3.126 1.00 85.81 94 LEU A N 1
ATOM 797 C CA . LEU A 1 94 ? 8.602 -8.755 -2.312 1.00 85.81 94 LEU A CA 1
ATOM 798 C C . LEU A 1 94 ? 7.145 -8.344 -2.548 1.00 85.81 94 LEU A C 1
ATOM 800 O O . LEU A 1 94 ? 6.397 -8.180 -1.584 1.00 85.81 94 LEU A O 1
ATOM 804 N N . ILE A 1 95 ? 6.721 -8.225 -3.808 1.00 83.44 95 ILE A N 1
ATOM 805 C CA . ILE A 1 95 ? 5.341 -7.868 -4.164 1.00 83.44 95 ILE A CA 1
ATOM 806 C C . ILE A 1 95 ? 4.366 -8.942 -3.664 1.00 83.44 95 ILE A C 1
ATOM 808 O O . ILE A 1 95 ? 3.364 -8.618 -3.026 1.00 83.44 95 ILE A O 1
ATOM 812 N N . THR A 1 96 ? 4.690 -10.221 -3.863 1.00 82.19 96 THR A N 1
ATOM 813 C CA . THR A 1 96 ? 3.873 -11.340 -3.361 1.00 82.19 96 THR A CA 1
ATOM 814 C C . THR A 1 96 ? 3.777 -11.315 -1.831 1.00 82.19 96 THR A C 1
ATOM 816 O O . THR A 1 96 ? 2.706 -11.540 -1.263 1.00 82.19 96 THR A O 1
ATOM 819 N N . GLY A 1 97 ? 4.875 -10.984 -1.147 1.00 84.00 97 GLY A N 1
ATOM 820 C CA . GLY A 1 97 ? 4.911 -10.835 0.306 1.00 84.00 97 GLY A CA 1
ATOM 821 C C . GLY A 1 97 ? 4.037 -9.679 0.795 1.00 84.00 97 GLY A C 1
ATOM 822 O O . GLY A 1 97 ? 3.249 -9.857 1.724 1.00 84.00 97 GLY A O 1
ATOM 823 N N . LEU A 1 98 ? 4.110 -8.515 0.143 1.00 87.00 98 LEU A N 1
ATOM 824 C CA . LEU A 1 98 ? 3.253 -7.363 0.443 1.00 87.00 98 LEU A CA 1
ATOM 825 C C . LEU A 1 98 ? 1.773 -7.670 0.208 1.00 87.00 98 LEU A C 1
ATOM 827 O O . LEU A 1 98 ? 0.928 -7.268 1.012 1.00 87.00 98 LEU A O 1
ATOM 831 N N . HIS A 1 99 ? 1.449 -8.425 -0.840 1.00 83.62 99 HIS A N 1
ATOM 832 C CA . HIS A 1 99 ? 0.082 -8.874 -1.108 1.00 83.62 99 HIS A CA 1
ATOM 833 C C . HIS A 1 99 ? -0.448 -9.776 0.009 1.00 83.62 99 HIS A C 1
ATOM 835 O O . HIS A 1 99 ? -1.537 -9.550 0.542 1.00 83.62 99 HIS A O 1
ATOM 841 N N . LEU A 1 100 ? 0.358 -10.753 0.433 1.00 83.44 100 LEU A N 1
ATOM 842 C CA . LEU A 1 100 ? 0.021 -11.642 1.542 1.00 83.44 100 LEU A CA 1
ATOM 843 C C . LEU A 1 100 ? -0.179 -10.864 2.848 1.00 83.44 100 LEU A C 1
ATOM 845 O O . LEU A 1 100 ? -1.172 -11.060 3.550 1.00 83.44 100 LEU A O 1
ATOM 849 N N . LEU A 1 101 ? 0.739 -9.946 3.160 1.00 85.75 101 LEU A N 1
ATOM 850 C CA . LEU A 1 101 ? 0.641 -9.079 4.334 1.00 85.75 101 LEU A CA 1
ATOM 851 C C . LEU A 1 101 ? -0.621 -8.217 4.288 1.00 85.75 101 LEU A C 1
ATOM 853 O O . LEU A 1 101 ? -1.300 -8.076 5.306 1.00 85.75 101 LEU A O 1
ATOM 857 N N . SER A 1 102 ? -0.974 -7.698 3.112 1.00 86.81 102 SER A N 1
ATOM 858 C CA . SER A 1 102 ? -2.207 -6.935 2.920 1.00 86.81 102 SER A CA 1
ATOM 859 C C . SER A 1 102 ? -3.436 -7.777 3.253 1.00 86.81 102 SER A C 1
ATOM 861 O O . SER A 1 102 ? -4.314 -7.321 3.987 1.00 86.81 102 SER A O 1
ATOM 863 N N . CYS A 1 103 ? -3.466 -9.035 2.802 1.00 83.56 103 CYS A N 1
ATOM 864 C CA . CYS A 1 103 ? -4.534 -9.978 3.126 1.00 83.56 103 CYS A CA 1
ATOM 865 C C . CYS A 1 103 ? -4.616 -10.268 4.636 1.00 83.56 103 CYS A C 1
ATOM 867 O O . CYS A 1 103 ? -5.710 -10.286 5.204 1.00 83.56 103 CYS A O 1
ATOM 869 N N . ILE A 1 104 ? -3.475 -10.456 5.307 1.00 84.00 104 ILE A N 1
ATOM 870 C CA . ILE A 1 104 ? -3.416 -10.697 6.758 1.00 84.00 104 ILE A CA 1
ATOM 871 C C . ILE A 1 104 ? -3.951 -9.486 7.537 1.00 84.00 104 ILE A C 1
ATOM 873 O O . ILE A 1 104 ? -4.754 -9.637 8.463 1.00 84.00 104 ILE A O 1
ATOM 877 N N . ILE A 1 105 ? -3.527 -8.272 7.170 1.00 86.69 105 ILE A N 1
ATOM 878 C CA . ILE A 1 105 ? -3.985 -7.033 7.815 1.00 86.69 105 ILE A CA 1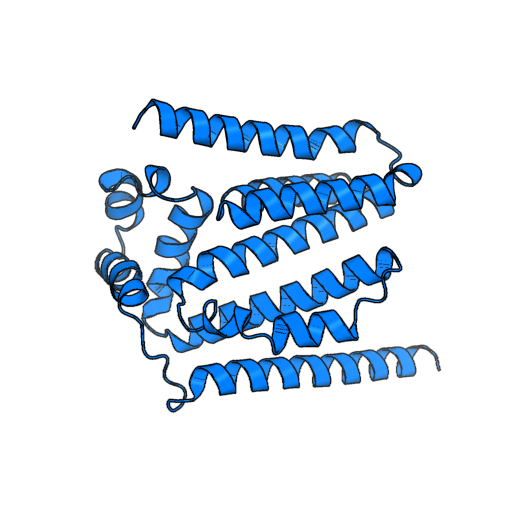
ATOM 879 C C . ILE A 1 105 ? -5.486 -6.840 7.582 1.00 86.69 105 ILE A C 1
ATOM 881 O O . ILE A 1 105 ? -6.220 -6.563 8.534 1.00 86.69 105 ILE A O 1
ATOM 885 N N . LEU A 1 106 ? -5.957 -7.048 6.352 1.00 85.00 106 LEU A N 1
ATOM 886 C CA . LEU A 1 106 ? -7.370 -6.936 6.006 1.00 85.00 106 LEU A CA 1
ATOM 887 C C . LEU A 1 106 ? -8.228 -7.936 6.793 1.00 85.00 106 LEU A C 1
ATOM 889 O O . LEU A 1 106 ? -9.257 -7.554 7.350 1.00 85.00 106 LEU A O 1
ATOM 893 N N . GLN A 1 107 ? -7.778 -9.187 6.932 1.00 81.75 107 GLN A N 1
ATOM 894 C CA . GLN A 1 107 ? -8.455 -10.185 7.765 1.00 81.75 107 GLN A CA 1
ATOM 895 C C . GLN A 1 107 ? -8.565 -9.713 9.224 1.00 81.75 107 GLN A C 1
ATOM 897 O O . GLN A 1 107 ? -9.616 -9.858 9.849 1.00 81.75 107 GLN A O 1
ATOM 902 N N . ASN A 1 108 ? -7.504 -9.110 9.767 1.00 83.00 108 ASN A N 1
ATOM 903 C CA . ASN A 1 108 ? -7.511 -8.578 11.130 1.00 83.00 108 ASN A CA 1
ATOM 904 C C . ASN A 1 108 ? -8.457 -7.381 11.301 1.00 83.00 108 ASN A C 1
ATOM 906 O O . ASN A 1 108 ? -9.063 -7.252 12.366 1.00 83.00 108 ASN A O 1
ATOM 910 N N . ILE A 1 109 ? -8.590 -6.523 10.285 1.00 84.50 109 ILE A N 1
ATOM 911 C CA . ILE A 1 109 ? -9.567 -5.425 10.270 1.00 84.50 109 ILE A CA 1
ATOM 912 C C . ILE A 1 109 ? -10.989 -5.996 10.282 1.00 84.50 109 ILE A C 1
ATOM 914 O O . ILE A 1 109 ? -11.781 -5.663 11.161 1.00 84.50 109 ILE A O 1
ATOM 918 N N . LEU A 1 110 ? -11.301 -6.916 9.368 1.00 82.94 110 LEU A N 1
ATOM 919 C CA . LEU A 1 110 ? -12.647 -7.486 9.234 1.00 82.94 110 LEU A CA 1
ATOM 920 C C . LEU A 1 110 ? -13.081 -8.273 10.479 1.00 82.94 110 LEU A C 1
ATOM 922 O O . LEU A 1 110 ? -14.232 -8.161 10.907 1.00 82.94 110 LEU A O 1
ATOM 926 N N . ARG A 1 111 ? -12.149 -8.985 11.126 1.00 81.50 111 ARG A N 1
ATOM 927 C CA . ARG A 1 111 ? -12.379 -9.649 12.421 1.00 81.50 111 ARG A CA 1
ATOM 928 C C . ARG A 1 111 ? -12.796 -8.676 13.519 1.00 81.50 111 ARG A C 1
ATOM 930 O O . ARG A 1 111 ? -13.688 -8.994 14.300 1.00 81.50 111 ARG A O 1
ATOM 937 N N . GLN A 1 112 ? -12.165 -7.504 13.584 1.00 79.88 112 GLN A N 1
ATOM 938 C CA . GLN A 1 112 ? -12.509 -6.470 14.568 1.00 79.88 112 GLN A CA 1
ATOM 939 C C . GLN A 1 112 ? -13.893 -5.866 14.314 1.00 79.88 112 GLN A C 1
ATOM 941 O O . GLN A 1 112 ? -14.548 -5.438 15.254 1.00 79.88 112 GLN A O 1
ATOM 946 N N . VAL A 1 113 ? -14.347 -5.881 13.061 1.00 80.19 113 VAL A N 1
ATOM 947 C CA . VAL A 1 113 ? -15.673 -5.409 12.635 1.00 80.19 113 VAL A CA 1
ATOM 948 C C . VAL A 1 113 ? -16.740 -6.521 12.728 1.00 80.19 113 VAL A C 1
ATOM 950 O O . VAL A 1 113 ? -17.892 -6.322 12.366 1.00 80.19 113 VAL A O 1
ATOM 953 N N . HIS A 1 114 ? -16.390 -7.709 13.238 1.00 78.25 114 HIS A N 1
ATOM 954 C CA . HIS A 1 114 ? -17.268 -8.887 13.322 1.00 78.25 114 HIS A CA 1
ATOM 955 C C . HIS A 1 114 ? -17.779 -9.424 11.970 1.00 78.25 114 HIS A C 1
ATOM 957 O O . HIS A 1 114 ? -18.720 -10.220 11.931 1.00 78.25 114 HIS A O 1
ATOM 963 N N . VAL A 1 115 ? -17.126 -9.072 10.858 1.00 74.94 115 VAL A N 1
ATOM 964 C CA . VAL A 1 115 ? -17.437 -9.635 9.537 1.00 74.94 115 VAL A CA 1
ATOM 965 C C . VAL A 1 115 ? -16.655 -10.936 9.360 1.00 74.94 115 VAL A C 1
ATOM 967 O O . VAL A 1 115 ? -15.426 -10.939 9.269 1.00 74.94 115 VAL A O 1
ATOM 970 N N . ARG A 1 116 ? -17.367 -12.068 9.287 1.00 66.06 116 ARG A N 1
ATOM 971 C CA . ARG A 1 116 ? -16.777 -13.394 9.033 1.00 66.06 116 ARG A CA 1
ATOM 972 C C . ARG A 1 116 ? -16.410 -13.547 7.554 1.00 66.06 116 ARG A C 1
ATOM 974 O O . ARG A 1 116 ? -17.092 -14.236 6.807 1.00 66.06 116 ARG A O 1
ATOM 981 N N . PHE A 1 117 ? -15.325 -12.900 7.136 1.00 65.56 117 PHE A N 1
ATOM 982 C CA . PHE A 1 117 ? -14.830 -12.936 5.751 1.00 65.56 117 PHE A CA 1
ATOM 983 C C . PHE A 1 117 ? -13.601 -13.845 5.564 1.00 65.56 117 PHE A C 1
ATOM 985 O O . PHE A 1 117 ? -12.962 -13.849 4.519 1.00 65.56 117 PHE A O 1
ATOM 992 N N . GLU A 1 118 ? -13.237 -14.612 6.591 1.00 61.91 118 GLU A N 1
ATOM 993 C CA . GLU A 1 118 ? -11.894 -15.179 6.734 1.00 61.91 118 GLU A CA 1
ATOM 994 C C . GLU A 1 118 ? -11.516 -16.194 5.654 1.00 61.91 118 GLU A C 1
ATOM 996 O O . GLU A 1 118 ? -10.429 -16.094 5.098 1.00 61.91 118 GLU A O 1
ATOM 1001 N N . ALA A 1 119 ? -12.393 -17.150 5.345 1.00 62.00 119 ALA A N 1
ATOM 1002 C CA . ALA A 1 119 ? -12.100 -18.193 4.362 1.00 62.00 119 ALA A CA 1
ATOM 1003 C C . ALA A 1 119 ? -12.284 -17.698 2.918 1.00 62.00 119 ALA A C 1
ATOM 1005 O O . ALA A 1 119 ? -11.488 -18.019 2.040 1.00 62.00 119 ALA A O 1
ATOM 1006 N N . PHE A 1 120 ? -13.306 -16.873 2.677 1.00 63.03 120 PHE A N 1
ATOM 1007 C CA . PHE A 1 120 ? -13.654 -16.396 1.338 1.00 63.03 120 PHE A CA 1
ATOM 1008 C C . PHE A 1 120 ? -12.659 -15.344 0.823 1.00 63.03 120 PHE A C 1
ATOM 1010 O O . PHE A 1 120 ? -12.286 -15.373 -0.348 1.00 63.03 120 PHE A O 1
ATOM 1017 N N . ALA A 1 121 ? -12.141 -14.483 1.711 1.00 63.75 121 ALA A N 1
ATOM 1018 C CA . ALA A 1 121 ? -11.075 -13.540 1.380 1.00 63.75 121 ALA A CA 1
ATOM 1019 C C . ALA A 1 121 ? -9.809 -14.247 0.907 1.00 63.75 121 ALA A C 1
ATOM 1021 O O . ALA A 1 121 ? -9.220 -13.827 -0.076 1.00 63.75 121 ALA A O 1
ATOM 1022 N N . ILE A 1 122 ? -9.399 -15.324 1.583 1.00 64.44 122 ILE A N 1
ATOM 1023 C CA . ILE A 1 122 ? -8.173 -16.052 1.240 1.00 64.44 122 ILE A CA 1
ATOM 1024 C C . ILE A 1 122 ? -8.313 -16.696 -0.139 1.00 64.44 122 ILE A C 1
ATOM 1026 O O . ILE A 1 122 ? -7.405 -16.591 -0.956 1.00 64.44 122 ILE A O 1
ATOM 1030 N N . VAL A 1 123 ? -9.464 -17.305 -0.430 1.00 64.31 123 VAL A N 1
ATOM 1031 C CA . VAL A 1 123 ? -9.723 -17.905 -1.745 1.00 64.31 123 VAL A CA 1
ATOM 1032 C C . VAL A 1 123 ? -9.721 -16.834 -2.840 1.00 64.31 123 VAL A C 1
ATOM 1034 O O . VAL A 1 123 ? -9.076 -17.015 -3.867 1.00 64.31 123 VAL A O 1
ATOM 1037 N N . ILE A 1 124 ? -10.349 -15.679 -2.621 1.00 64.81 124 ILE A N 1
ATOM 1038 C CA . ILE A 1 124 ? -10.366 -14.616 -3.634 1.00 64.81 124 ILE A CA 1
ATOM 1039 C C . ILE A 1 124 ? -8.987 -13.956 -3.783 1.00 64.81 124 ILE A C 1
ATOM 1041 O O . ILE A 1 124 ? -8.504 -13.789 -4.895 1.00 64.81 124 ILE A O 1
ATOM 1045 N N . PHE A 1 125 ? -8.308 -13.605 -2.693 1.00 64.56 125 PHE A N 1
ATOM 1046 C CA . PHE A 1 125 ? -7.036 -12.878 -2.766 1.00 64.56 125 PHE A CA 1
ATOM 1047 C C . PHE A 1 125 ? -5.841 -13.757 -3.151 1.00 64.56 125 PHE A C 1
ATOM 1049 O O . PHE A 1 125 ? -4.907 -13.236 -3.762 1.00 64.56 125 PHE A O 1
ATOM 1056 N N . ALA A 1 126 ? -5.849 -15.052 -2.811 1.00 62.16 126 ALA A N 1
ATOM 1057 C CA . ALA A 1 126 ? -4.741 -15.969 -3.100 1.00 62.16 126 ALA A CA 1
ATOM 1058 C C . ALA A 1 126 ? -4.982 -16.865 -4.329 1.00 62.16 126 ALA A C 1
ATOM 1060 O O . ALA A 1 126 ? -4.018 -17.224 -5.005 1.00 62.16 126 ALA A O 1
ATOM 1061 N N . LEU A 1 127 ? -6.237 -17.232 -4.634 1.00 57.34 127 LEU A N 1
ATOM 1062 C CA . LEU A 1 127 ? -6.563 -18.178 -5.714 1.00 57.34 127 LEU A CA 1
ATOM 1063 C C . LEU A 1 127 ? -7.282 -17.538 -6.911 1.00 57.34 127 LEU A C 1
ATOM 1065 O O . LEU A 1 127 ? -7.274 -18.139 -7.985 1.00 57.34 127 LEU A O 1
ATOM 1069 N N . ALA A 1 128 ? -7.877 -16.342 -6.790 1.00 55.84 128 ALA A N 1
ATOM 1070 C CA . ALA A 1 128 ? -8.595 -15.761 -7.925 1.00 55.84 128 ALA A CA 1
ATOM 1071 C C . ALA A 1 128 ? -7.650 -15.344 -9.071 1.00 55.84 128 ALA A C 1
ATOM 1073 O O . ALA A 1 128 ? -6.523 -14.888 -8.828 1.00 55.84 128 ALA A O 1
ATOM 1074 N N . PRO A 1 129 ? -8.134 -15.406 -10.327 1.00 47.72 129 PRO A N 1
ATOM 1075 C CA . PRO A 1 129 ? -7.429 -14.925 -11.519 1.00 47.72 129 PRO A CA 1
ATOM 1076 C C . PRO A 1 129 ? -7.156 -13.409 -11.516 1.00 47.72 129 PRO A C 1
ATOM 1078 O O . PRO A 1 129 ? -6.361 -12.933 -12.309 1.00 47.72 129 PRO A O 1
ATOM 1081 N N . PHE A 1 130 ? -7.691 -12.631 -10.570 1.00 47.09 130 PHE A N 1
ATOM 1082 C CA . PHE A 1 130 ? -7.243 -11.242 -10.376 1.00 47.09 130 PHE A CA 1
ATOM 1083 C C . PHE A 1 130 ? -5.751 -11.136 -10.000 1.00 47.09 130 PHE A C 1
ATOM 1085 O O . PHE A 1 130 ? -5.108 -10.131 -10.291 1.00 47.09 130 PHE A O 1
ATOM 1092 N N . SER A 1 131 ? -5.176 -12.191 -9.410 1.00 52.62 131 SER A N 1
ATOM 1093 C CA . SER A 1 131 ? -3.730 -12.298 -9.160 1.00 52.62 131 SER A CA 1
ATOM 1094 C C . SER A 1 131 ? -2.910 -12.655 -10.409 1.00 52.62 131 SER A C 1
ATOM 1096 O O . SER A 1 131 ? -1.694 -12.491 -10.394 1.00 52.62 131 SER A O 1
ATOM 1098 N N . SER A 1 132 ? -3.529 -13.135 -11.500 1.00 51.50 132 SER A N 1
ATOM 1099 C CA . SER A 1 132 ? -2.771 -13.497 -12.707 1.00 51.50 132 SER A CA 1
ATOM 1100 C C . SER A 1 132 ? -2.393 -12.294 -13.567 1.00 51.50 132 SER A C 1
ATOM 1102 O O . SER A 1 132 ? -1.374 -12.343 -14.236 1.00 51.50 132 SER A O 1
ATOM 1104 N N . GLU A 1 133 ? -3.132 -11.188 -13.528 1.00 49.62 133 GLU A N 1
ATOM 1105 C CA . GLU A 1 133 ? -2.704 -9.955 -14.215 1.00 49.62 133 GLU A CA 1
ATOM 1106 C C . GLU A 1 133 ? -1.820 -9.092 -13.301 1.00 49.62 133 GLU A C 1
ATOM 1108 O O . GLU A 1 133 ? -0.808 -8.534 -13.719 1.00 49.62 133 GLU A O 1
ATOM 1113 N N . GLY A 1 134 ? -2.143 -9.066 -12.006 1.00 50.22 134 GLY A N 1
ATOM 1114 C CA . GLY A 1 134 ? -1.443 -8.293 -10.983 1.00 50.22 134 GLY A CA 1
ATOM 1115 C C . GLY A 1 134 ? -0.245 -8.985 -10.332 1.00 50.22 134 GLY A C 1
ATOM 1116 O O . GLY A 1 134 ? 0.079 -8.652 -9.201 1.00 50.22 134 GLY A O 1
ATOM 1117 N N . THR A 1 135 ? 0.414 -9.960 -10.953 1.00 50.81 135 THR A N 1
ATOM 1118 C CA . THR A 1 135 ? 1.697 -10.492 -10.426 1.00 50.81 135 THR A CA 1
ATOM 1119 C C . THR A 1 135 ? 2.628 -10.997 -11.532 1.00 50.81 135 THR A C 1
ATOM 1121 O O . THR A 1 135 ? 3.840 -11.036 -11.348 1.00 50.81 135 THR A O 1
ATOM 1124 N N . TYR A 1 136 ? 2.084 -11.295 -12.717 1.00 54.50 136 TYR A N 1
ATOM 1125 C CA . TYR A 1 136 ? 2.874 -11.521 -13.931 1.00 54.50 136 TYR A CA 1
ATOM 1126 C C . TYR A 1 136 ? 3.389 -10.231 -14.574 1.00 54.50 136 TYR A C 1
ATOM 1128 O O . TYR A 1 136 ? 4.266 -10.324 -15.421 1.00 54.50 136 TYR A O 1
ATOM 1136 N N . TRP A 1 137 ? 2.849 -9.063 -14.200 1.00 68.38 137 TRP A N 1
ATOM 1137 C CA . TRP A 1 137 ? 3.308 -7.739 -14.635 1.00 68.38 137 TRP A CA 1
ATOM 1138 C C . TRP A 1 137 ? 3.765 -6.941 -13.413 1.00 68.38 137 TRP A C 1
ATOM 1140 O O . TRP A 1 137 ? 2.943 -6.334 -12.713 1.00 68.38 137 TRP A O 1
ATOM 1150 N N . ILE A 1 138 ? 5.066 -6.943 -13.121 1.00 73.69 138 ILE A N 1
ATOM 1151 C CA . ILE A 1 138 ? 5.662 -6.209 -11.990 1.00 73.69 138 ILE A CA 1
ATOM 1152 C C . ILE A 1 138 ? 5.276 -4.726 -12.050 1.00 73.69 138 ILE A C 1
ATOM 1154 O O . ILE A 1 138 ? 4.915 -4.151 -11.026 1.00 73.69 138 ILE A O 1
ATOM 1158 N N . ALA A 1 139 ? 5.252 -4.123 -13.238 1.00 71.94 139 ALA A N 1
ATOM 1159 C CA . ALA A 1 139 ? 4.886 -2.726 -13.443 1.00 71.94 139 ALA A CA 1
ATOM 1160 C C . ALA A 1 139 ? 3.417 -2.433 -13.104 1.00 71.94 139 ALA A C 1
ATOM 1162 O O . ALA A 1 139 ? 3.093 -1.357 -12.604 1.00 71.94 139 ALA A O 1
ATOM 1163 N N . ALA A 1 140 ? 2.489 -3.351 -13.386 1.00 73.12 140 ALA A N 1
ATOM 1164 C CA . ALA A 1 140 ? 1.080 -3.197 -13.003 1.00 73.12 140 ALA A CA 1
ATOM 1165 C C . ALA A 1 140 ? 0.859 -3.475 -11.516 1.00 73.12 140 ALA A C 1
ATOM 1167 O O . ALA A 1 140 ? 0.050 -2.821 -10.855 1.00 73.12 140 ALA A O 1
ATOM 1168 N N . SER A 1 141 ? 1.606 -4.426 -10.975 1.00 75.88 141 SER A N 1
ATOM 1169 C CA . SER A 1 141 ? 1.397 -4.908 -9.621 1.00 75.88 141 SER A CA 1
ATOM 1170 C C . SER A 1 141 ? 2.115 -4.101 -8.552 1.00 75.88 141 SER A C 1
ATOM 1172 O O . SER A 1 141 ? 1.556 -3.942 -7.468 1.00 75.88 141 SER A O 1
ATOM 1174 N N . SER A 1 142 ? 3.246 -3.460 -8.862 1.00 78.00 142 SER A N 1
ATOM 1175 C CA . SER A 1 142 ? 3.845 -2.445 -7.986 1.00 78.00 142 SER A CA 1
ATOM 1176 C C . SER A 1 142 ? 2.849 -1.313 -7.700 1.00 78.00 142 SER A C 1
ATOM 1178 O O . SER A 1 142 ? 2.701 -0.907 -6.550 1.00 78.00 142 SER A O 1
ATOM 1180 N N . ARG A 1 143 ? 2.080 -0.880 -8.709 1.00 79.56 143 ARG A N 1
ATOM 1181 C CA . ARG A 1 143 ? 1.064 0.182 -8.586 1.00 79.56 143 ARG A CA 1
ATOM 1182 C C . ARG A 1 143 ? -0.080 -0.184 -7.644 1.00 79.56 143 ARG A C 1
ATOM 1184 O O . ARG A 1 143 ? -0.471 0.615 -6.795 1.00 79.56 143 ARG A O 1
ATOM 1191 N N . ILE A 1 144 ? -0.641 -1.379 -7.819 1.00 83.25 144 ILE A N 1
ATOM 1192 C CA . ILE A 1 144 ? -1.859 -1.791 -7.112 1.00 83.25 144 ILE A CA 1
ATOM 1193 C C . ILE A 1 144 ? -1.518 -2.380 -5.743 1.00 83.25 144 ILE A C 1
ATOM 1195 O O . ILE A 1 144 ? -2.120 -1.989 -4.748 1.00 83.25 144 ILE A O 1
ATOM 1199 N N . ILE A 1 145 ? -0.553 -3.298 -5.661 1.00 84.81 145 ILE A N 1
ATOM 1200 C CA . ILE A 1 145 ? -0.287 -4.067 -4.437 1.00 84.81 145 ILE A CA 1
ATOM 1201 C C . ILE A 1 145 ? 0.398 -3.205 -3.378 1.00 84.81 145 ILE A C 1
ATOM 1203 O O . ILE A 1 145 ? 0.020 -3.273 -2.208 1.00 84.81 145 ILE A O 1
ATOM 1207 N N . ILE A 1 146 ? 1.355 -2.352 -3.763 1.00 87.81 146 ILE A N 1
ATOM 1208 C CA . ILE A 1 146 ? 2.005 -1.442 -2.808 1.00 87.81 146 ILE A CA 1
ATOM 1209 C C . ILE A 1 146 ? 0.980 -0.421 -2.293 1.00 87.81 146 ILE A C 1
ATOM 1211 O O . ILE A 1 146 ? 0.867 -0.224 -1.082 1.00 87.81 146 ILE A O 1
ATOM 1215 N N . GLY A 1 147 ? 0.167 0.158 -3.184 1.00 87.44 147 GLY A N 1
ATOM 1216 C CA . GLY A 1 147 ? -0.917 1.064 -2.799 1.00 87.44 147 GLY A CA 1
ATOM 1217 C C . GLY A 1 147 ? -1.953 0.398 -1.886 1.00 87.44 147 GLY A C 1
ATOM 1218 O O . GLY A 1 147 ? -2.339 0.970 -0.864 1.00 87.44 147 GLY A O 1
ATOM 1219 N N . LEU A 1 148 ? -2.351 -0.841 -2.195 1.00 89.25 148 LEU A N 1
ATOM 1220 C CA . LEU A 1 148 ? -3.264 -1.636 -1.374 1.00 89.25 148 LEU A CA 1
ATOM 1221 C C . LEU A 1 148 ? -2.684 -1.898 0.018 1.00 89.25 148 LEU A C 1
ATOM 1223 O O . LEU A 1 148 ? -3.396 -1.724 1.007 1.00 89.25 148 LEU A O 1
ATOM 1227 N N . PHE A 1 149 ? -1.404 -2.267 0.108 1.00 90.88 149 PHE A N 1
ATOM 1228 C CA . PHE A 1 149 ? -0.722 -2.484 1.382 1.00 90.88 149 PHE A CA 1
ATOM 1229 C C . PHE A 1 149 ? -0.748 -1.229 2.256 1.00 90.88 149 PHE A C 1
ATOM 1231 O O . PHE A 1 149 ? -1.146 -1.288 3.423 1.00 90.88 149 PHE A O 1
ATOM 1238 N N . VAL A 1 150 ? -0.385 -0.076 1.688 1.00 92.12 150 VAL A N 1
ATOM 1239 C CA . VAL A 1 150 ? -0.398 1.200 2.418 1.00 92.12 150 VAL A CA 1
ATOM 1240 C C . VAL A 1 150 ? -1.828 1.591 2.816 1.00 92.12 150 VAL A C 1
ATOM 1242 O O . VAL A 1 150 ? -2.038 2.068 3.933 1.00 92.12 150 VAL A O 1
ATOM 1245 N N . CYS A 1 151 ? -2.821 1.327 1.963 1.00 91.94 151 CYS A N 1
ATOM 1246 C CA . CYS A 1 151 ? -4.242 1.537 2.255 1.00 91.94 151 CYS A CA 1
ATOM 1247 C C . CYS A 1 151 ? -4.708 0.707 3.463 1.00 91.94 151 CYS A C 1
ATOM 1249 O O . CYS A 1 151 ? -5.220 1.256 4.442 1.00 91.94 151 CYS A O 1
ATOM 1251 N N . VAL A 1 152 ? -4.515 -0.616 3.443 1.00 91.50 152 VAL A N 1
ATOM 1252 C CA . VAL A 1 152 ? -4.952 -1.468 4.563 1.00 91.50 152 VAL A CA 1
ATOM 1253 C C . VAL A 1 152 ? -4.159 -1.175 5.837 1.00 91.50 152 VAL A C 1
ATOM 1255 O O . VAL A 1 152 ? -4.726 -1.216 6.929 1.00 91.50 152 VAL A O 1
ATOM 1258 N N . LEU A 1 153 ? -2.881 -0.800 5.720 1.00 93.69 153 LEU A N 1
ATOM 1259 C CA . LEU A 1 153 ? -2.073 -0.348 6.851 1.00 93.69 153 LEU A CA 1
ATOM 1260 C C . LEU A 1 153 ? -2.620 0.954 7.453 1.00 93.69 153 LEU A C 1
ATOM 1262 O O . LEU A 1 153 ? -2.748 1.049 8.674 1.00 93.69 153 LEU A O 1
ATOM 1266 N N . SER A 1 154 ? -2.980 1.932 6.618 1.00 94.00 154 SER A N 1
ATOM 1267 C CA . SER A 1 154 ? -3.594 3.192 7.051 1.00 94.00 154 SER A CA 1
ATOM 1268 C C . SER A 1 154 ? -4.862 2.938 7.865 1.00 94.00 154 SER A C 1
ATOM 1270 O O . SER A 1 154 ? -4.986 3.425 8.992 1.00 94.00 154 SER A O 1
ATOM 1272 N N . VAL A 1 155 ? -5.763 2.104 7.346 1.00 92.19 155 VAL A N 1
ATOM 1273 C CA . VAL A 1 155 ? -7.022 1.768 8.020 1.00 92.19 155 VAL A CA 1
ATOM 1274 C C . VAL A 1 155 ? -6.781 0.993 9.316 1.00 92.19 155 VAL A C 1
ATOM 1276 O O . VAL A 1 155 ? -7.402 1.281 10.341 1.00 92.19 155 VAL A O 1
ATOM 1279 N N . TYR A 1 156 ? -5.836 0.055 9.323 1.00 92.31 156 TYR A N 1
ATOM 1280 C CA . TYR A 1 156 ? -5.466 -0.672 10.534 1.00 92.31 156 TYR A CA 1
ATOM 1281 C C . TYR A 1 156 ? -4.933 0.254 11.637 1.00 92.31 156 TYR A C 1
ATOM 1283 O O . TYR A 1 156 ? -5.313 0.131 12.808 1.00 92.31 156 TYR A O 1
ATOM 1291 N N . LEU A 1 157 ? -4.066 1.201 11.270 1.00 92.62 157 LEU A N 1
ATOM 1292 C CA . LEU A 1 157 ? -3.544 2.207 12.191 1.00 92.62 157 LEU A CA 1
ATOM 1293 C C . LEU A 1 157 ? -4.645 3.154 12.669 1.00 92.62 157 LEU A C 1
ATOM 1295 O O . LEU A 1 157 ? -4.669 3.476 13.855 1.00 92.62 157 LEU A O 1
ATOM 1299 N N . LEU A 1 158 ? -5.582 3.532 11.795 1.00 91.25 158 LEU A N 1
ATOM 1300 C CA . LEU A 1 158 ? -6.745 4.344 12.148 1.00 91.25 158 LEU A CA 1
ATOM 1301 C C . LEU A 1 158 ? -7.611 3.646 13.204 1.00 91.25 158 LEU A C 1
ATOM 1303 O O . LEU A 1 158 ? -7.925 4.248 14.230 1.00 91.25 158 LEU A O 1
ATOM 1307 N N . MET A 1 159 ? -7.931 2.363 13.014 1.00 90.69 159 MET A N 1
ATOM 1308 C CA . MET A 1 159 ? -8.697 1.587 13.997 1.00 90.69 159 MET A CA 1
ATOM 1309 C C . MET A 1 159 ? -7.984 1.509 15.349 1.00 90.69 159 MET A C 1
ATOM 1311 O O . MET A 1 159 ? -8.595 1.725 16.398 1.00 90.69 159 MET A O 1
ATOM 1315 N N . ARG A 1 160 ? -6.669 1.252 15.346 1.00 90.12 160 ARG A N 1
ATOM 1316 C CA . ARG A 1 160 ? -5.868 1.263 16.580 1.00 90.12 160 ARG A CA 1
ATOM 1317 C C . ARG A 1 160 ? -5.824 2.645 17.228 1.00 90.12 160 ARG A C 1
ATOM 1319 O O . ARG A 1 160 ? -5.884 2.730 18.453 1.00 90.12 160 ARG A O 1
ATOM 1326 N N . ALA A 1 161 ? -5.728 3.710 16.437 1.00 90.38 161 ALA A N 1
ATOM 1327 C CA . ALA A 1 161 ? -5.719 5.080 16.932 1.00 90.38 161 ALA A CA 1
ATOM 1328 C C . ALA A 1 161 ? -7.041 5.444 17.618 1.00 90.38 161 ALA A C 1
ATOM 1330 O O . ALA A 1 161 ? -7.002 6.037 18.693 1.00 90.38 161 ALA A O 1
ATOM 1331 N N . ILE A 1 162 ? -8.180 5.042 17.042 1.00 88.69 162 ILE A N 1
ATOM 1332 C CA . ILE A 1 162 ? -9.514 5.236 17.633 1.00 88.69 162 ILE A CA 1
ATOM 1333 C C . ILE A 1 162 ? -9.618 4.453 18.945 1.00 88.69 162 ILE A C 1
ATOM 1335 O O . ILE A 1 162 ? -9.898 5.038 19.989 1.00 88.69 162 ILE A O 1
ATOM 1339 N N . LYS A 1 163 ? -9.289 3.156 18.920 1.00 88.81 163 LYS A N 1
ATOM 1340 C CA . LYS A 1 163 ? -9.395 2.272 20.090 1.00 88.81 163 LYS A CA 1
ATOM 1341 C C . LYS A 1 163 ? -8.524 2.711 21.271 1.00 88.81 163 LYS A C 1
ATOM 1343 O O . LYS A 1 163 ? -8.952 2.627 22.416 1.00 88.81 163 LYS A O 1
ATOM 1348 N N . HIS A 1 164 ? -7.292 3.142 21.002 1.00 87.75 164 HIS A N 1
ATOM 1349 C CA . HIS A 1 164 ? -6.320 3.528 22.032 1.00 87.75 164 HIS A CA 1
ATOM 1350 C C . HIS A 1 164 ? -6.227 5.044 22.254 1.00 87.75 164 HIS A C 1
ATOM 1352 O O . HIS A 1 164 ? -5.361 5.484 23.006 1.00 87.75 164 HIS A O 1
ATOM 1358 N N . GLN A 1 165 ? -7.066 5.839 21.582 1.00 85.75 165 GLN A N 1
ATOM 1359 C CA . GLN A 1 165 ? -7.068 7.309 21.638 1.00 85.75 165 GLN A CA 1
ATOM 1360 C C . GLN A 1 165 ? -5.683 7.935 21.405 1.00 85.75 165 GLN A C 1
ATOM 1362 O O . GLN A 1 165 ? -5.308 8.946 22.002 1.00 85.75 165 GLN A O 1
ATOM 1367 N N . ASN A 1 166 ? -4.893 7.322 20.523 1.00 88.94 166 ASN A N 1
ATOM 1368 C CA . ASN A 1 166 ? -3.503 7.699 20.319 1.00 88.94 166 ASN A CA 1
ATOM 1369 C C . ASN A 1 166 ? -3.359 8.637 19.114 1.00 88.94 166 ASN A C 1
ATOM 1371 O O . ASN A 1 166 ? -3.370 8.201 17.961 1.00 88.94 166 ASN A O 1
ATOM 1375 N N . ASN A 1 167 ? -3.151 9.927 19.393 1.00 87.62 167 ASN A N 1
ATOM 1376 C CA . ASN A 1 167 ? -2.982 10.952 18.359 1.00 87.62 167 ASN A CA 1
ATOM 1377 C C . ASN A 1 167 ? -1.760 10.698 17.455 1.00 87.62 167 ASN A C 1
ATOM 1379 O O . ASN A 1 167 ? -1.803 11.051 16.283 1.00 87.62 167 ASN A O 1
ATOM 1383 N N . LYS A 1 168 ? -0.679 10.075 17.956 1.00 90.94 168 LYS A N 1
ATOM 1384 C CA . LYS A 1 168 ? 0.496 9.762 17.120 1.00 90.94 168 LYS A CA 1
ATOM 1385 C C . LYS A 1 168 ? 0.143 8.718 16.065 1.00 90.94 168 LYS A C 1
ATOM 1387 O O . LYS A 1 168 ? 0.461 8.907 14.896 1.00 90.94 168 LYS A O 1
ATOM 1392 N N . LEU A 1 169 ? -0.560 7.650 16.461 1.00 91.19 169 LEU A N 1
ATOM 1393 C CA . LEU A 1 169 ? -1.044 6.645 15.508 1.00 91.19 169 LEU A CA 1
ATOM 1394 C C . LEU A 1 169 ? -2.043 7.250 14.522 1.00 91.19 169 LEU A C 1
ATOM 1396 O O . LEU A 1 169 ? -2.021 6.869 13.358 1.00 91.19 169 LEU A O 1
ATOM 1400 N N . LEU A 1 170 ? -2.872 8.200 14.961 1.00 90.50 170 LEU A N 1
ATOM 1401 C CA . LEU A 1 170 ? -3.787 8.914 14.074 1.00 90.50 170 LEU A CA 1
ATOM 1402 C C . LEU A 1 170 ? -3.025 9.710 13.006 1.00 90.50 170 LEU A C 1
ATOM 1404 O O . LEU A 1 170 ? -3.335 9.576 11.827 1.00 90.50 170 LEU A O 1
ATOM 1408 N N . CYS A 1 171 ? -2.005 10.485 13.391 1.00 90.25 171 CYS A N 1
ATOM 1409 C CA . CYS A 1 171 ? -1.183 11.227 12.431 1.00 90.25 171 CYS A CA 1
ATOM 1410 C C . CYS A 1 171 ? -0.502 10.287 11.428 1.00 90.25 171 CYS A C 1
ATOM 1412 O O . CYS A 1 171 ? -0.544 10.545 10.229 1.00 90.25 171 CYS A O 1
ATOM 1414 N N . ILE A 1 172 ? 0.067 9.170 11.895 1.00 93.50 172 ILE A N 1
ATOM 1415 C CA . ILE A 1 172 ? 0.684 8.174 11.004 1.00 93.50 172 ILE A CA 1
ATOM 1416 C C . ILE A 1 172 ? -0.372 7.560 10.077 1.00 93.50 172 ILE A C 1
ATOM 1418 O O . ILE A 1 172 ? -0.136 7.460 8.878 1.00 93.50 172 ILE A O 1
ATOM 1422 N N . ALA A 1 173 ? -1.553 7.208 10.592 1.00 92.19 173 ALA A N 1
ATOM 1423 C CA . ALA A 1 173 ? -2.646 6.675 9.784 1.00 92.19 173 ALA A CA 1
ATOM 1424 C C . ALA A 1 173 ? -3.067 7.651 8.679 1.00 92.19 173 ALA A C 1
ATOM 1426 O O . ALA A 1 173 ? -3.301 7.215 7.553 1.00 92.19 173 ALA A O 1
ATOM 1427 N N . MET A 1 174 ? -3.117 8.953 8.979 1.00 90.62 174 MET A N 1
ATOM 1428 C CA . MET A 1 174 ? -3.444 10.002 8.010 1.00 90.62 174 MET A CA 1
ATOM 1429 C C . MET A 1 174 ? -2.357 10.203 6.962 1.00 90.62 174 MET A C 1
ATOM 1431 O O . MET A 1 174 ? -2.681 10.331 5.785 1.00 90.62 174 MET A O 1
ATOM 1435 N N . LEU A 1 175 ? -1.085 10.175 7.360 1.00 91.81 175 LEU A N 1
ATOM 1436 C CA . LEU A 1 175 ? 0.027 10.216 6.411 1.00 91.81 175 LEU A CA 1
ATOM 1437 C C . LEU A 1 175 ? -0.007 8.993 5.491 1.00 91.81 175 LEU A C 1
ATOM 1439 O O . LEU A 1 175 ? 0.053 9.145 4.277 1.00 91.81 175 LEU A O 1
ATOM 1443 N N . CYS A 1 176 ? -0.200 7.791 6.040 1.00 92.44 176 CYS A N 1
ATOM 1444 C CA . CYS A 1 176 ? -0.379 6.583 5.235 1.00 92.44 176 CYS A CA 1
ATOM 1445 C C . CYS A 1 176 ? -1.613 6.680 4.327 1.00 92.44 176 CYS A C 1
ATOM 1447 O O . CYS A 1 176 ? -1.563 6.216 3.196 1.00 92.44 176 CYS A O 1
ATOM 1449 N N . ASN A 1 177 ? -2.704 7.296 4.790 1.00 92.25 177 ASN A N 1
ATOM 1450 C CA . ASN A 1 177 ? -3.914 7.481 3.991 1.00 92.25 177 ASN A CA 1
ATOM 1451 C C . ASN A 1 177 ? -3.639 8.378 2.777 1.00 92.25 177 ASN A C 1
ATOM 1453 O O . ASN A 1 177 ? -3.996 8.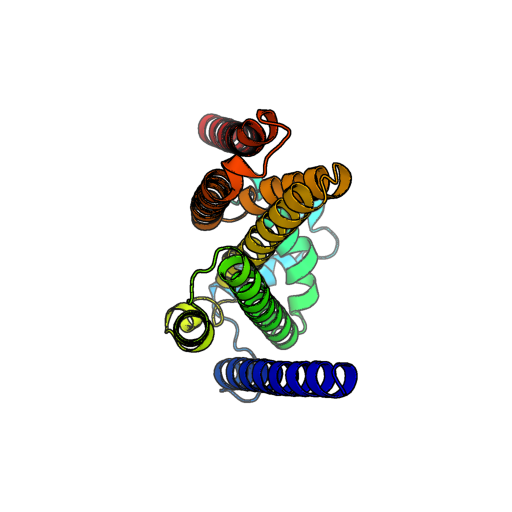013 1.661 1.00 92.25 177 ASN A O 1
ATOM 1457 N N . LEU A 1 178 ? -2.957 9.505 2.992 1.00 90.19 178 LEU A N 1
ATOM 1458 C CA . LEU A 1 178 ? -2.563 10.425 1.928 1.00 90.19 178 LEU A CA 1
ATOM 1459 C C . LEU A 1 178 ? -1.587 9.760 0.947 1.00 90.19 178 LEU A C 1
ATOM 1461 O O . LEU A 1 178 ? -1.762 9.865 -0.262 1.00 90.19 178 LEU A O 1
ATOM 1465 N N . VAL A 1 179 ? -0.602 9.018 1.462 1.00 90.44 179 VAL A N 1
ATOM 1466 C CA . VAL A 1 179 ? 0.355 8.263 0.638 1.00 90.44 179 VAL A CA 1
ATOM 1467 C C . VAL A 1 179 ? -0.363 7.199 -0.195 1.00 90.44 179 VAL A C 1
ATOM 1469 O O . VAL A 1 179 ? -0.081 7.092 -1.382 1.00 90.44 179 VAL A O 1
ATOM 1472 N N . ALA A 1 180 ? -1.328 6.465 0.374 1.00 89.19 180 ALA A N 1
ATOM 1473 C CA . ALA A 1 180 ? -2.141 5.490 -0.359 1.00 89.19 180 ALA A CA 1
ATOM 1474 C C . ALA A 1 180 ? -2.925 6.140 -1.512 1.00 89.19 180 ALA A C 1
ATOM 1476 O O . ALA A 1 180 ? -3.013 5.568 -2.596 1.00 89.19 180 ALA A O 1
ATOM 1477 N N . MET A 1 181 ? -3.451 7.352 -1.307 1.00 87.00 181 MET A N 1
ATOM 1478 C CA . MET A 1 181 ? -4.132 8.109 -2.364 1.00 87.00 181 MET A CA 1
ATOM 1479 C C . MET A 1 181 ? -3.174 8.671 -3.431 1.00 87.00 181 MET A C 1
ATOM 1481 O O . MET A 1 181 ? -3.615 9.074 -4.500 1.00 87.00 181 MET A O 1
ATOM 1485 N N . GLY A 1 182 ? -1.867 8.694 -3.174 1.00 85.12 182 GLY A N 1
ATOM 1486 C CA . GLY A 1 182 ? -0.860 9.093 -4.157 1.00 85.12 182 GLY A CA 1
ATOM 1487 C C . GLY A 1 182 ? -0.460 7.988 -5.143 1.00 85.12 182 GLY A C 1
ATOM 1488 O O . GLY A 1 182 ? 0.448 8.216 -5.942 1.00 85.12 182 GLY A O 1
ATOM 1489 N N . PHE A 1 183 ? -1.084 6.807 -5.060 1.00 86.38 183 PHE A N 1
ATOM 1490 C CA . PHE A 1 183 ? -0.934 5.694 -6.004 1.00 86.38 183 PHE A CA 1
ATOM 1491 C C . PHE A 1 183 ? -2.031 5.749 -7.085 1.00 86.38 183 PHE A C 1
ATOM 1493 O O . PHE A 1 183 ? -2.421 6.818 -7.536 1.00 86.38 183 PHE A O 1
ATOM 1500 N N . TYR A 1 184 ? -2.507 4.593 -7.538 1.00 82.69 184 TYR A N 1
ATOM 1501 C CA . TYR A 1 184 ? -3.422 4.437 -8.660 1.00 82.69 184 TYR A CA 1
ATOM 1502 C C . TYR A 1 184 ? -4.863 4.848 -8.315 1.00 82.69 184 TYR A C 1
ATOM 1504 O O . TYR A 1 184 ? -5.289 4.750 -7.161 1.00 82.69 184 TYR A O 1
ATOM 1512 N N . GLU A 1 185 ? -5.641 5.267 -9.308 1.00 82.81 185 GLU A N 1
ATOM 1513 C CA . GLU A 1 185 ? -6.991 5.824 -9.145 1.00 82.81 185 GLU A CA 1
ATOM 1514 C C . GLU A 1 185 ? -7.941 4.844 -8.438 1.00 82.81 185 GLU A C 1
ATOM 1516 O O . GLU A 1 185 ? -8.711 5.217 -7.550 1.00 82.81 185 GLU A O 1
ATOM 1521 N N . GLN A 1 186 ? -7.815 3.555 -8.749 1.00 85.31 186 GLN A N 1
ATOM 1522 C CA . GLN A 1 186 ? -8.549 2.462 -8.112 1.00 85.31 186 GLN A CA 1
ATOM 1523 C C . GLN A 1 186 ? -8.235 2.382 -6.611 1.00 85.31 186 GLN A C 1
ATOM 1525 O O . GLN A 1 186 ? -9.131 2.112 -5.808 1.00 85.31 186 GLN A O 1
ATOM 1530 N N . ILE A 1 187 ? -6.984 2.651 -6.215 1.00 87.62 187 ILE A N 1
ATOM 1531 C CA . ILE A 1 187 ? -6.570 2.695 -4.807 1.00 87.62 187 ILE A CA 1
ATOM 1532 C C . ILE A 1 187 ? -7.139 3.937 -4.123 1.00 87.62 187 ILE A C 1
ATOM 1534 O O . ILE A 1 187 ? -7.572 3.825 -2.981 1.00 87.62 187 ILE A O 1
ATOM 1538 N N . ILE A 1 188 ? -7.217 5.088 -4.801 1.00 88.06 188 ILE A N 1
ATOM 1539 C CA . ILE A 1 188 ? -7.850 6.301 -4.252 1.00 88.06 188 ILE A CA 1
ATOM 1540 C C . ILE A 1 188 ? -9.308 6.015 -3.888 1.00 88.06 188 ILE A C 1
ATOM 1542 O O . ILE A 1 188 ? -9.710 6.225 -2.739 1.00 88.06 188 ILE A O 1
ATOM 1546 N N . CYS A 1 189 ? -10.082 5.491 -4.843 1.00 88.06 189 CYS A N 1
ATOM 1547 C CA . CYS A 1 189 ? -11.491 5.163 -4.635 1.00 88.06 189 CYS A CA 1
ATOM 1548 C C . CYS A 1 189 ? -11.669 4.119 -3.527 1.00 88.06 189 CYS A C 1
ATOM 1550 O O . CYS A 1 189 ? -12.483 4.315 -2.620 1.00 88.06 189 CYS A O 1
ATOM 1552 N N . PHE A 1 190 ? -10.884 3.037 -3.566 1.00 89.50 190 PHE A N 1
ATOM 1553 C CA . PHE A 1 190 ? -10.953 1.976 -2.563 1.00 89.50 190 PHE A CA 1
ATOM 1554 C C . PHE A 1 190 ? -10.576 2.479 -1.165 1.00 89.50 190 PHE A C 1
ATOM 1556 O O . PHE A 1 190 ? -11.299 2.218 -0.205 1.00 89.50 190 PHE A O 1
ATOM 1563 N N . ASN A 1 191 ? -9.490 3.243 -1.039 1.00 90.88 191 ASN A N 1
ATOM 1564 C CA . ASN A 1 191 ? -9.013 3.772 0.235 1.00 90.88 191 ASN A CA 1
ATOM 1565 C C . ASN A 1 191 ? -10.005 4.768 0.847 1.00 90.88 191 ASN A C 1
ATOM 1567 O O . ASN A 1 191 ? -10.293 4.685 2.043 1.00 90.88 191 ASN A O 1
ATOM 1571 N N . ALA A 1 192 ? -10.564 5.672 0.037 1.00 89.25 192 ALA A N 1
ATOM 1572 C CA . ALA A 1 192 ? -11.589 6.608 0.487 1.00 89.25 192 ALA A CA 1
ATOM 1573 C C . ALA A 1 192 ? -12.817 5.849 1.009 1.00 89.25 192 ALA A C 1
ATOM 1575 O O . ALA A 1 192 ? -13.202 6.017 2.167 1.00 89.25 192 ALA A O 1
ATOM 1576 N N . PHE A 1 193 ? -13.371 4.947 0.192 1.00 90.56 193 PHE A N 1
ATOM 1577 C CA . PHE A 1 193 ? -14.526 4.132 0.565 1.00 90.56 193 PHE A CA 1
ATOM 1578 C C . PHE A 1 193 ? -14.271 3.321 1.839 1.00 90.56 193 PHE A C 1
ATOM 1580 O O . PHE A 1 193 ? -15.057 3.380 2.786 1.00 90.56 193 PHE A O 1
ATOM 1587 N N . PHE A 1 194 ? -13.150 2.602 1.900 1.00 89.56 194 PHE A N 1
ATOM 1588 C CA . PHE A 1 194 ? -12.839 1.726 3.022 1.00 89.56 194 PHE A CA 1
ATOM 1589 C C . PHE A 1 194 ? -12.622 2.511 4.320 1.00 89.56 194 PHE A C 1
ATOM 1591 O O . PHE A 1 194 ? -13.131 2.123 5.374 1.00 89.56 194 PHE A O 1
ATOM 1598 N N . THR A 1 195 ? -11.955 3.665 4.241 1.00 90.81 195 THR A N 1
ATOM 1599 C CA . THR A 1 195 ? -11.784 4.567 5.387 1.00 90.81 195 THR A CA 1
ATOM 1600 C C . THR A 1 195 ? -13.133 5.084 5.895 1.00 90.81 195 THR A C 1
ATOM 1602 O O . THR A 1 195 ? -13.376 5.056 7.105 1.00 90.81 195 THR A O 1
ATOM 1605 N N . PHE A 1 196 ? -14.041 5.500 5.002 1.00 90.12 196 PHE A N 1
ATOM 1606 C CA . PHE A 1 196 ? -15.379 5.962 5.391 1.00 90.12 196 PHE A CA 1
ATOM 1607 C C . PHE A 1 196 ? -16.218 4.864 6.037 1.00 90.12 196 PHE A C 1
ATOM 1609 O O . PHE A 1 196 ? -16.823 5.102 7.082 1.00 90.12 196 PHE A O 1
ATOM 1616 N N . VAL A 1 197 ? -16.219 3.659 5.465 1.00 89.62 197 VAL A N 1
ATOM 1617 C CA . VAL A 1 197 ? -16.931 2.504 6.030 1.00 89.62 197 VAL A CA 1
ATOM 1618 C C . VAL A 1 197 ? -16.437 2.212 7.447 1.00 89.62 197 VAL A C 1
ATOM 1620 O O . VAL A 1 197 ? -17.243 2.067 8.363 1.00 89.62 197 VAL A O 1
ATOM 1623 N N . ILE A 1 198 ? -15.121 2.193 7.666 1.00 89.19 198 ILE A N 1
ATOM 1624 C CA . ILE A 1 198 ? -14.555 1.929 8.994 1.00 89.19 198 ILE A CA 1
ATOM 1625 C C . ILE A 1 198 ? -14.887 3.040 9.991 1.00 89.19 198 ILE A C 1
ATOM 1627 O O . ILE A 1 198 ? -15.241 2.735 11.132 1.00 89.19 198 ILE A O 1
ATOM 1631 N N . LEU A 1 199 ? -14.836 4.309 9.586 1.00 88.94 199 LEU A N 1
ATOM 1632 C CA . LEU A 1 199 ? -15.248 5.418 10.450 1.00 88.94 199 LEU A CA 1
ATOM 1633 C C . LEU A 1 199 ? -16.736 5.359 10.801 1.00 88.94 199 LEU A C 1
ATOM 1635 O O . LEU A 1 199 ? -17.090 5.579 11.956 1.00 88.94 199 LEU A O 1
ATOM 1639 N N . PHE A 1 200 ? -17.594 5.024 9.835 1.00 87.31 200 PHE A N 1
ATOM 1640 C CA . PHE A 1 200 ? -19.030 4.860 10.054 1.00 87.31 200 PHE A CA 1
ATOM 1641 C C . PHE A 1 200 ? -19.320 3.733 11.051 1.00 87.31 200 PHE A C 1
ATOM 1643 O O . PHE A 1 200 ? -20.084 3.914 11.998 1.00 87.31 200 PHE A O 1
ATOM 1650 N N . LEU A 1 201 ? -18.653 2.590 10.890 1.00 86.56 201 LEU A N 1
ATOM 1651 C CA . LEU A 1 201 ? -18.825 1.434 11.770 1.00 86.56 201 LEU A CA 1
ATOM 1652 C C . LEU A 1 201 ? -18.313 1.687 13.194 1.00 86.56 201 LEU A C 1
ATOM 1654 O O . LEU A 1 201 ? -18.892 1.175 14.147 1.00 86.56 201 LEU A O 1
ATOM 1658 N N . ASN A 1 202 ? -17.271 2.508 13.348 1.00 85.56 202 ASN A N 1
ATOM 1659 C CA . ASN A 1 202 ? -16.685 2.847 14.647 1.00 85.56 202 ASN A CA 1
ATOM 1660 C C . ASN A 1 202 ? -17.175 4.203 15.189 1.00 85.56 202 ASN A C 1
ATOM 1662 O O . ASN A 1 202 ? -16.602 4.719 16.146 1.00 85.56 202 ASN A O 1
ATOM 1666 N N . ILE A 1 203 ? -18.235 4.800 14.624 1.00 83.00 203 ILE A N 1
ATOM 1667 C CA . ILE A 1 203 ? -18.651 6.177 14.955 1.00 83.00 203 ILE A CA 1
ATOM 1668 C C . ILE A 1 203 ? -18.992 6.378 16.437 1.00 83.00 203 ILE A C 1
ATOM 1670 O O . ILE A 1 203 ? -18.820 7.473 16.970 1.00 83.00 203 ILE A O 1
ATOM 1674 N N . LYS A 1 2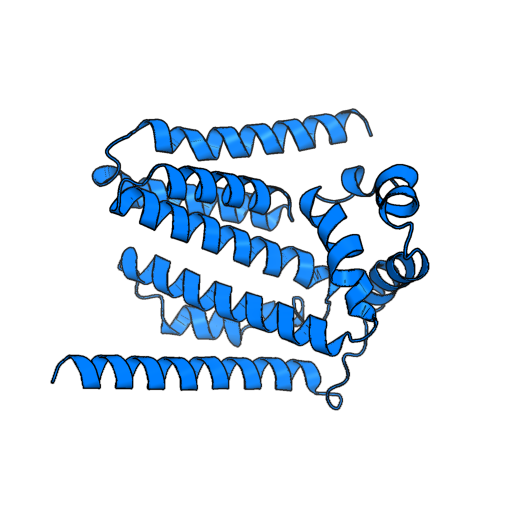04 ? -19.446 5.315 17.112 1.00 82.62 204 LYS A N 1
ATOM 1675 C CA . LYS A 1 204 ? -19.774 5.318 18.545 1.00 82.62 204 LYS A CA 1
ATOM 1676 C C . LYS A 1 204 ? -18.530 5.353 19.437 1.00 82.62 204 LYS A C 1
ATOM 1678 O O . LYS A 1 204 ? -18.585 5.931 20.516 1.00 82.62 204 LYS A O 1
ATOM 1683 N N . ASP A 1 205 ? -17.422 4.785 18.969 1.00 82.19 205 ASP A N 1
ATOM 1684 C CA . ASP A 1 205 ? -16.158 4.701 19.710 1.00 82.19 205 ASP A CA 1
ATOM 1685 C C . ASP A 1 205 ? -15.269 5.939 19.484 1.00 82.19 205 ASP A C 1
ATOM 1687 O O . ASP A 1 205 ? -14.285 6.166 20.194 1.00 82.19 205 ASP A O 1
ATOM 1691 N N . ILE A 1 206 ? -15.618 6.780 18.505 1.00 82.69 206 ILE A N 1
ATOM 1692 C CA . ILE A 1 206 ? -14.910 8.024 18.201 1.00 82.69 206 ILE A CA 1
ATOM 1693 C C . ILE A 1 206 ? -15.279 9.097 19.231 1.00 82.69 206 ILE A C 1
ATOM 1695 O O . ILE A 1 206 ? -16.315 9.754 19.144 1.00 82.69 206 ILE A O 1
ATOM 1699 N N . GLN A 1 207 ? -14.368 9.363 20.168 1.00 77.62 207 GLN A N 1
ATOM 1700 C CA . GLN A 1 207 ? -14.524 10.482 21.106 1.00 77.62 207 GLN A CA 1
ATOM 1701 C C . GLN A 1 207 ? -14.401 11.852 20.420 1.00 77.62 207 GLN A C 1
ATOM 1703 O O . GLN A 1 207 ? -15.083 12.813 20.770 1.00 77.62 207 GLN A O 1
ATOM 1708 N N . LYS A 1 208 ? -13.516 11.952 19.423 1.00 81.44 208 LYS A N 1
ATOM 1709 C CA . LYS A 1 208 ? -13.196 13.192 18.710 1.00 81.44 208 LYS A CA 1
ATOM 1710 C C . LYS A 1 208 ? -13.870 13.203 17.342 1.00 81.44 208 LYS A C 1
ATOM 1712 O O . LYS A 1 208 ? -13.288 12.747 16.362 1.00 81.44 208 LYS A O 1
ATOM 1717 N N . LYS A 1 209 ? -15.084 13.753 17.258 1.00 80.94 209 LYS A N 1
ATOM 1718 C CA . LYS A 1 209 ? -15.885 13.757 16.015 1.00 80.94 209 LYS A CA 1
ATOM 1719 C C . LYS A 1 209 ? -15.191 14.428 14.819 1.00 80.94 209 LYS A C 1
ATOM 1721 O O . LYS A 1 209 ? -15.463 14.058 13.684 1.00 80.94 209 LYS A O 1
ATOM 1726 N N . TRP A 1 210 ? -14.244 15.342 15.057 1.00 82.19 210 TRP A N 1
ATOM 1727 C CA . TRP A 1 210 ? -13.453 15.974 13.992 1.00 82.19 210 TRP A CA 1
ATOM 1728 C C . TRP A 1 210 ? -12.585 14.984 13.196 1.00 82.19 210 TRP A C 1
ATOM 1730 O O . TRP A 1 210 ? -12.235 15.279 12.058 1.00 82.19 210 TRP A O 1
ATOM 1740 N N . ILE A 1 211 ? -12.286 13.792 13.736 1.00 83.69 211 ILE A N 1
ATOM 1741 C CA . ILE A 1 211 ? -11.536 12.740 13.024 1.00 83.69 211 ILE A CA 1
ATOM 1742 C C . ILE A 1 211 ? -12.247 12.333 11.724 1.00 83.69 211 ILE A C 1
ATOM 1744 O O . ILE A 1 211 ? -11.587 12.001 10.744 1.00 83.69 211 ILE A O 1
ATOM 1748 N N . VAL A 1 212 ? -13.581 12.420 11.685 1.00 84.19 212 VAL A N 1
ATOM 1749 C CA . VAL A 1 212 ? -14.392 12.083 10.504 1.00 84.19 212 VAL A CA 1
ATOM 1750 C C . VAL A 1 212 ? -14.125 13.029 9.327 1.00 84.19 212 VAL A C 1
ATOM 1752 O O . VAL A 1 212 ? -14.324 12.647 8.179 1.00 84.19 212 VAL A O 1
ATOM 1755 N N . ILE A 1 213 ? -13.633 14.242 9.591 1.00 85.75 213 ILE A N 1
ATOM 1756 C CA . ILE A 1 213 ? -13.329 15.244 8.560 1.00 85.75 213 ILE A CA 1
ATOM 1757 C C . ILE A 1 213 ? -11.986 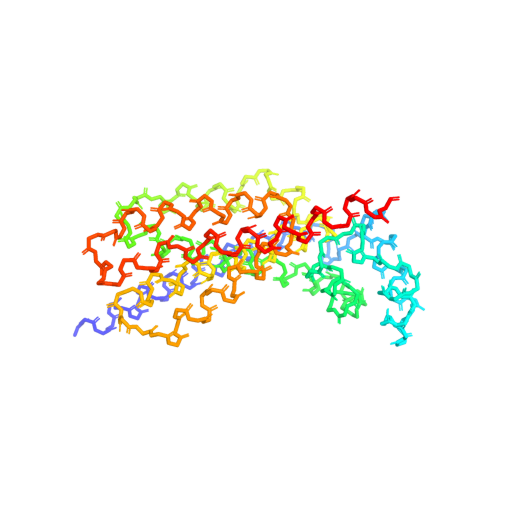14.941 7.873 1.00 85.75 213 ILE A C 1
ATOM 1759 O O . ILE A 1 213 ? -11.786 15.296 6.716 1.00 85.75 213 ILE A O 1
ATOM 1763 N N . LEU A 1 214 ? -11.063 14.245 8.543 1.00 83.62 214 LEU A N 1
ATOM 1764 C CA . LEU A 1 214 ? -9.699 14.052 8.043 1.00 83.62 214 LEU A CA 1
ATOM 1765 C C . LEU A 1 214 ? -9.590 13.330 6.685 1.00 83.62 214 LEU A C 1
ATOM 1767 O O . LEU A 1 214 ? -8.815 13.793 5.849 1.00 83.62 214 LEU A O 1
ATOM 1771 N N . PRO A 1 215 ? -10.357 12.260 6.395 1.00 85.81 215 PRO A N 1
ATOM 1772 C CA . PRO A 1 215 ? -10.320 11.642 5.071 1.00 85.81 215 PRO A CA 1
ATOM 1773 C C . PRO A 1 215 ? -10.799 12.587 3.966 1.00 85.81 215 PRO A C 1
ATOM 1775 O O . PRO A 1 215 ? -10.285 12.516 2.854 1.00 85.81 215 PRO A O 1
ATOM 1778 N N . PHE A 1 216 ? -11.735 13.500 4.262 1.00 87.62 216 PHE A N 1
ATOM 1779 C CA . PHE A 1 216 ? -12.164 14.522 3.303 1.00 87.62 216 PHE A CA 1
ATOM 1780 C C . PHE A 1 216 ? -11.048 15.520 3.009 1.00 87.62 216 PHE A C 1
ATOM 1782 O O . PHE A 1 216 ? -10.885 15.912 1.860 1.00 87.62 216 PHE A O 1
ATOM 1789 N N . VAL A 1 217 ? -10.255 15.897 4.018 1.00 88.94 217 VAL A N 1
ATOM 1790 C CA . VAL A 1 217 ? -9.085 16.767 3.823 1.00 88.94 217 VAL A CA 1
ATOM 1791 C C . VAL A 1 217 ? -8.064 16.089 2.909 1.00 88.94 217 VAL A C 1
ATOM 1793 O O . VAL A 1 217 ? -7.628 16.696 1.936 1.00 88.94 217 VAL A O 1
ATOM 1796 N N . ASN A 1 218 ? -7.733 14.819 3.160 1.00 90.75 218 ASN A N 1
ATOM 1797 C CA . ASN A 1 218 ? -6.804 14.070 2.307 1.00 90.75 218 ASN A CA 1
ATOM 1798 C C . ASN A 1 218 ? -7.322 13.927 0.870 1.00 90.75 218 ASN A C 1
ATOM 1800 O O . ASN A 1 218 ? -6.570 14.127 -0.084 1.00 90.75 218 ASN A O 1
ATOM 1804 N N . LEU A 1 219 ? -8.616 13.638 0.713 1.00 88.38 219 LEU A N 1
ATOM 1805 C CA . LEU A 1 219 ? -9.254 13.532 -0.594 1.00 88.38 219 LEU A CA 1
ATOM 1806 C C . LEU A 1 219 ? -9.259 14.882 -1.328 1.00 88.38 219 LEU A C 1
ATOM 1808 O O . LEU A 1 219 ? -8.955 14.924 -2.514 1.00 88.38 219 LEU A O 1
ATOM 1812 N N . ALA A 1 220 ? -9.521 15.989 -0.629 1.00 88.94 220 ALA A N 1
ATOM 1813 C CA . ALA A 1 220 ? -9.459 17.332 -1.201 1.00 88.94 220 ALA A CA 1
ATOM 1814 C C . ALA A 1 220 ? -8.037 17.716 -1.640 1.00 88.94 220 ALA A C 1
ATOM 1816 O O . ALA A 1 220 ? -7.877 18.287 -2.715 1.00 88.94 220 ALA A O 1
ATOM 1817 N N . ILE A 1 221 ? -7.007 17.368 -0.858 1.00 88.06 221 ILE A N 1
ATOM 1818 C CA . ILE A 1 221 ? -5.598 17.597 -1.224 1.00 88.06 221 ILE A CA 1
ATOM 1819 C C . ILE A 1 221 ? -5.259 16.865 -2.525 1.00 88.06 221 ILE A C 1
ATOM 1821 O O . ILE A 1 221 ? -4.662 17.448 -3.430 1.00 88.06 221 ILE A O 1
ATOM 1825 N N . ILE A 1 222 ? -5.665 15.602 -2.639 1.00 86.00 222 ILE A N 1
ATOM 1826 C CA . ILE A 1 222 ? -5.395 14.789 -3.827 1.00 86.00 222 ILE A CA 1
ATOM 1827 C C . ILE A 1 222 ? -6.192 15.290 -5.032 1.00 86.00 222 ILE A C 1
ATOM 1829 O O . ILE A 1 222 ? -5.634 15.409 -6.118 1.00 86.00 222 ILE A O 1
ATOM 1833 N N . LEU A 1 223 ? -7.463 15.656 -4.856 1.00 85.88 223 LEU A N 1
ATOM 1834 C CA . LEU A 1 223 ? -8.254 16.254 -5.932 1.00 85.88 223 LEU A CA 1
ATOM 1835 C C . LEU A 1 223 ? -7.675 17.590 -6.400 1.00 85.88 223 LEU A C 1
ATOM 1837 O O . LEU A 1 223 ? -7.617 17.823 -7.601 1.00 85.88 223 LEU A O 1
ATOM 1841 N N . ALA A 1 224 ? -7.219 18.448 -5.484 1.00 86.62 224 ALA A N 1
ATOM 1842 C CA . ALA A 1 224 ? -6.564 19.706 -5.834 1.00 86.62 224 ALA A CA 1
ATOM 1843 C C . ALA A 1 224 ? -5.267 19.461 -6.616 1.00 86.62 224 ALA A C 1
ATOM 1845 O O . ALA A 1 224 ? -5.004 20.152 -7.599 1.00 86.62 224 ALA A O 1
ATOM 1846 N N . TYR A 1 225 ? -4.497 18.443 -6.221 1.00 84.25 225 TYR A N 1
ATOM 1847 C CA . TYR A 1 225 ? -3.322 17.996 -6.959 1.00 84.25 225 TYR A CA 1
ATOM 1848 C C . TYR A 1 225 ? -3.694 17.557 -8.387 1.00 84.25 225 TYR A C 1
ATOM 1850 O O . TYR A 1 225 ? -3.172 18.121 -9.347 1.00 84.25 225 TYR A O 1
ATOM 1858 N N . TYR A 1 226 ? -4.644 16.631 -8.555 1.00 80.38 226 TYR A N 1
ATOM 1859 C CA . TYR A 1 226 ? -5.065 16.181 -9.889 1.00 80.38 226 TYR A CA 1
ATOM 1860 C C . TYR A 1 226 ? -5.649 17.323 -10.727 1.00 80.38 226 TYR A C 1
ATOM 1862 O O . TYR A 1 226 ? -5.294 17.459 -11.892 1.00 80.38 226 TYR A O 1
ATOM 1870 N N . ALA A 1 227 ? -6.488 18.182 -10.146 1.00 82.88 227 ALA A N 1
ATOM 1871 C CA . ALA A 1 227 ? -7.068 19.324 -10.846 1.00 82.88 227 ALA A CA 1
ATOM 1872 C C . ALA A 1 227 ? -5.990 20.296 -11.345 1.00 82.88 227 ALA A C 1
ATOM 1874 O O . ALA A 1 227 ? -6.055 20.742 -12.487 1.00 82.88 227 ALA A O 1
ATOM 1875 N N . TYR A 1 228 ? -4.974 20.589 -10.530 1.00 82.94 228 TYR A N 1
ATOM 1876 C CA . TYR A 1 228 ? -3.878 21.467 -10.932 1.00 82.94 228 TYR A CA 1
ATOM 1877 C C . TYR A 1 228 ? -3.132 20.925 -12.159 1.00 82.94 228 TYR A C 1
ATOM 1879 O O . TYR A 1 228 ? -2.947 21.657 -13.132 1.00 82.94 228 TYR A O 1
ATOM 1887 N N . PHE A 1 229 ? -2.767 19.640 -12.145 1.00 72.88 229 PHE A N 1
ATOM 1888 C CA . PHE A 1 229 ? -2.006 19.017 -13.233 1.00 72.88 229 PHE A CA 1
ATOM 1889 C C . PHE A 1 229 ? -2.845 18.699 -14.474 1.00 72.88 229 PHE A C 1
ATOM 1891 O O . PHE A 1 229 ? -2.316 18.753 -15.577 1.00 72.88 229 PHE A O 1
ATOM 1898 N N . VAL A 1 230 ? -4.144 18.432 -14.329 1.00 68.94 230 VAL A N 1
ATOM 1899 C CA . VAL A 1 230 ? -5.059 18.270 -15.473 1.00 68.94 230 VAL A CA 1
ATOM 1900 C C . VAL A 1 230 ? -5.304 19.601 -16.190 1.00 68.94 230 VAL A C 1
ATOM 1902 O O . VAL A 1 230 ? -5.478 19.608 -17.400 1.00 68.94 230 VAL A O 1
ATOM 1905 N N . ILE A 1 231 ? -5.311 20.727 -15.468 1.00 62.62 231 ILE A N 1
ATOM 1906 C CA . ILE A 1 231 ? -5.543 22.060 -16.054 1.00 62.62 231 ILE A CA 1
ATOM 1907 C C . ILE A 1 231 ? -4.274 22.641 -16.710 1.00 62.62 231 ILE A C 1
ATOM 1909 O O . ILE A 1 231 ? -4.388 23.461 -17.616 1.00 62.62 231 ILE A O 1
ATOM 1913 N N . HIS A 1 232 ? -3.078 22.260 -16.242 1.00 60.56 232 HIS A N 1
ATOM 1914 C CA . HIS A 1 232 ? -1.792 22.827 -16.691 1.00 60.56 232 HIS A CA 1
ATOM 1915 C C . HIS A 1 232 ? -0.983 21.909 -17.631 1.00 60.56 232 HIS A C 1
ATOM 1917 O O . HIS A 1 232 ? 0.157 22.249 -17.960 1.00 60.56 232 HIS A O 1
ATOM 1923 N N . ASN A 1 233 ? -1.553 20.773 -18.042 1.00 54.31 233 ASN A N 1
ATOM 1924 C CA . ASN A 1 233 ? -1.061 19.928 -19.137 1.00 54.31 233 ASN A CA 1
ATOM 1925 C C . ASN A 1 233 ? -1.826 20.242 -20.425 1.00 54.31 233 ASN A C 1
ATOM 1927 O O . ASN A 1 233 ? -1.183 20.195 -21.496 1.00 54.31 233 ASN A O 1
#

pLDDT: mean 77.57, std 12.13, range [36.47, 94.0]

Foldseek 3Di:
DVVVVVVVVVVVVVVVLVVLLVVLLCVQVVVPLDQDADPVRCVQLVVLLVCPPVNCVVQCPVVVVVLVFQNLLSCCSNPPVSVCVVPVSVLLSVLSVLLSLLLVLVLVLCVVLVNPCNPVSCCCSRPNCVVVVLRSHSSNVCQPSVLSSLLSQLLSLCVVCLQVVPVVSLVVSLVSLLSSCSGDPVSVVVSLVVNQVSCVSCVVSHPPNCSNCSSVVSNVVSVVVNVVSVVVD